Protein AF-0000000068208264 (afdb_homodimer)

Solvent-accessible surface area (backbone atoms only — not comparable to full-atom values): 10845 Å² total; per-residue (Å²): 130,77,39,52,49,77,42,57,51,83,42,92,73,53,79,59,93,46,42,39,76,22,42,56,45,96,88,63,48,60,26,26,31,21,31,32,75,54,93,89,30,49,32,27,16,36,24,28,68,92,73,56,36,26,32,29,50,52,94,69,24,37,43,82,33,76,63,36,26,35,34,23,42,50,78,72,77,65,69,70,61,61,59,78,73,73,68,58,70,95,56,85,60,90,120,132,74,41,52,49,77,40,58,52,84,42,92,74,52,76,59,92,46,43,39,77,22,43,58,45,96,88,64,48,61,24,27,31,22,32,31,76,55,94,90,33,50,33,27,16,35,25,29,68,94,73,54,35,26,31,29,49,52,93,70,24,39,44,83,33,77,62,37,27,36,34,24,42,50,77,69,78,64,70,69,62,63,61,77,74,76,67,62,73,90,62,86,53,92,120

pLDDT: mean 80.4, std 24.94, range [20.11, 98.62]

Nearest PDB structures (foldseek):
  5mh2-assembly2_D  TM=8.294E-01  e=1.293E-03  Magallana gigas
  8jea-assembly1_D  TM=8.384E-01  e=2.379E-03  Magallana gigas
  5idb-assembly1_A  TM=8.286E-01  e=2.251E-03  Magallana gigas
  5mh3-assembly1_B  TM=8.424E-01  e=3.139E-03  Magallana gigas
  3q9p-assembly1_A  TM=2.215E-01  e=5.154E-01  Homo sapiens

Sequence (190 aa):
MAAYYWVDSHSSYGVPSTALRGGHDIDGAEIFVGRAFHEGDWLPAKVIPDKRIAYVAYGGSEHMKHDYQFAAYLQTIWNAVLPDMFIGIGGLFDLMAAYYWVDSHSSYGVPSTALRGGHDIDGAEIFVGRAFHEGDWLPAKVIPDKRIAYVAYGGSEHMKHDYQFAAYLQTIWNAVLPDMFIGIGGLFDL

Structure (mmCIF, N/CA/C/O backbone):
data_AF-0000000068208264-model_v1
#
loop_
_entity.id
_entity.type
_entity.pdbx_description
1 polymer 'Uncharacterized protein'
#
loop_
_atom_site.group_PDB
_atom_site.id
_atom_site.type_symbol
_atom_site.label_atom_id
_atom_site.label_alt_id
_atom_site.label_comp_id
_atom_site.label_asym_id
_atom_site.label_entity_id
_atom_site.label_seq_id
_atom_site.pdbx_PDB_ins_code
_atom_site.Cartn_x
_atom_site.Cartn_y
_atom_site.Cartn_z
_atom_site.occupancy
_atom_site.B_iso_or_equiv
_atom_site.auth_seq_id
_atom_site.auth_comp_id
_atom_site.auth_asym_id
_atom_site.auth_atom_id
_atom_site.pdbx_PDB_model_num
ATOM 1 N N . MET A 1 1 ? -7.777 18.75 -1.098 1 46.12 1 MET A N 1
ATOM 2 C CA . MET A 1 1 ? -6.355 18.438 -1.135 1 46.12 1 MET A CA 1
ATOM 3 C C . MET A 1 1 ? -6.105 17 -0.672 1 46.12 1 MET A C 1
ATOM 5 O O . MET A 1 1 ? -6.852 16.484 0.156 1 46.12 1 MET A O 1
ATOM 9 N N . ALA A 1 2 ? -5.301 16.25 -1.416 1 58.78 2 ALA A N 1
ATOM 10 C CA . ALA A 1 2 ? -5.098 14.844 -1.074 1 58.78 2 ALA A CA 1
ATOM 11 C C . ALA A 1 2 ? -4.305 14.703 0.222 1 58.78 2 ALA A C 1
ATOM 13 O O . ALA A 1 2 ? -3.305 15.391 0.423 1 58.78 2 ALA A O 1
ATOM 14 N N . ALA A 1 3 ? -4.832 14.016 1.217 1 74.06 3 ALA A N 1
ATOM 15 C CA . ALA A 1 3 ? -4.277 13.867 2.561 1 74.06 3 ALA A CA 1
ATOM 16 C C . ALA A 1 3 ? -3.061 12.945 2.551 1 74.06 3 ALA A C 1
ATOM 18 O O . ALA A 1 3 ? -2.428 12.734 3.588 1 74.06 3 ALA A O 1
ATOM 19 N N . TYR A 1 4 ? -2.602 12.57 1.209 1 84.38 4 TYR A N 1
ATOM 20 C CA . TYR A 1 4 ? -1.396 11.75 1.123 1 84.38 4 TYR A CA 1
ATOM 21 C C . TYR A 1 4 ? -0.589 12.094 -0.123 1 84.38 4 TYR A C 1
ATOM 23 O O . TYR A 1 4 ? -1.104 12.734 -1.046 1 84.38 4 TYR A O 1
ATOM 31 N N . TYR A 1 5 ? 0.693 11.875 -0.112 1 89 5 TYR A N 1
ATOM 32 C CA . TYR A 1 5 ? 1.549 12.102 -1.271 1 89 5 TYR A CA 1
ATOM 33 C C . TYR A 1 5 ? 2.596 11 -1.399 1 89 5 TYR A C 1
ATOM 35 O O . TYR A 1 5 ? 2.74 10.164 -0.504 1 89 5 TYR A O 1
ATOM 43 N N . TRP A 1 6 ? 3.162 10.852 -2.609 1 93.81 6 TRP A N 1
ATOM 44 C CA . TRP A 1 6 ? 4.188 9.867 -2.924 1 93.81 6 TRP A CA 1
ATOM 45 C C . TRP A 1 6 ? 5.574 10.508 -2.941 1 93.81 6 TRP A C 1
ATOM 47 O O . TRP A 1 6 ? 5.773 11.555 -3.562 1 93.81 6 TRP A O 1
ATOM 57 N N . VAL A 1 7 ? 6.473 9.891 -2.207 1 94.62 7 VAL A N 1
ATOM 58 C CA . VAL A 1 7 ? 7.824 10.43 -2.113 1 94.62 7 VAL A CA 1
ATOM 59 C C . VAL A 1 7 ? 8.812 9.461 -2.764 1 94.62 7 VAL A C 1
ATOM 61 O O . VAL A 1 7 ? 8.867 8.281 -2.398 1 94.62 7 VAL A O 1
ATOM 64 N N . ASP A 1 8 ? 9.664 9.977 -3.645 1 95.25 8 ASP A N 1
ATOM 65 C CA . ASP A 1 8 ? 10.648 9.156 -4.344 1 95.25 8 ASP A CA 1
ATOM 66 C C . ASP A 1 8 ? 11.688 8.602 -3.377 1 95.25 8 ASP A C 1
ATOM 68 O O . ASP A 1 8 ? 12.148 9.312 -2.479 1 95.25 8 ASP A O 1
ATOM 72 N N . SER A 1 9 ? 11.992 7.297 -3.535 1 89.19 9 SER A N 1
ATOM 73 C CA . SER A 1 9 ? 12.93 6.609 -2.656 1 89.19 9 SER A CA 1
ATOM 74 C C . SER A 1 9 ? 14.336 7.203 -2.775 1 89.19 9 SER A C 1
ATOM 76 O O . SER A 1 9 ? 15.148 7.07 -1.859 1 89.19 9 SER A O 1
ATOM 78 N N . HIS A 1 10 ? 14.688 7.676 -3.865 1 84.44 10 HIS A N 1
ATOM 79 C CA . HIS A 1 10 ? 16.031 8.195 -4.07 1 84.44 10 HIS A CA 1
ATOM 80 C C . HIS A 1 10 ? 16.188 9.578 -3.455 1 84.44 10 HIS A C 1
ATOM 82 O O . HIS A 1 10 ? 17.234 10.219 -3.617 1 84.44 10 HIS A O 1
ATOM 88 N N . SER A 1 11 ? 15.172 9.891 -2.773 1 72.94 11 SER A N 1
ATOM 89 C CA . SER A 1 11 ? 15.312 11.18 -2.105 1 72.94 11 SER A CA 1
ATOM 90 C C . SER A 1 11 ? 16.422 11.148 -1.056 1 72.94 11 SER A C 1
ATOM 92 O O . SER A 1 11 ? 16.719 10.086 -0.503 1 72.94 11 SER A O 1
ATOM 94 N N . SER A 1 12 ? 17.234 12.031 -0.964 1 73.38 12 SER A N 1
ATOM 95 C CA . SER A 1 12 ? 18.391 12.148 -0.08 1 73.38 12 SER A CA 1
ATOM 96 C C . SER A 1 12 ? 17.984 11.953 1.38 1 73.38 12 SER A C 1
ATOM 98 O O . SER A 1 12 ? 18.844 11.75 2.242 1 73.38 12 SER A O 1
ATOM 100 N N . TYR A 1 13 ? 16.781 11.93 1.674 1 74.62 13 TYR A N 1
ATOM 101 C CA . TYR A 1 13 ? 16.344 11.984 3.066 1 74.62 13 TYR A CA 1
ATOM 102 C C . TYR A 1 13 ? 15.977 10.594 3.576 1 74.62 13 TYR A C 1
ATOM 104 O O . TYR A 1 13 ? 15.688 10.422 4.762 1 74.62 13 TYR A O 1
ATOM 112 N N . GLY A 1 14 ? 16.141 9.609 2.758 1 87.12 14 GLY A N 1
ATOM 113 C CA . GLY A 1 14 ? 15.773 8.297 3.254 1 87.12 14 GLY A CA 1
ATOM 114 C C . GLY A 1 14 ? 14.273 8.102 3.371 1 87.12 14 GLY A C 1
ATOM 115 O O . GLY A 1 14 ? 13.516 8.562 2.512 1 87.12 14 GLY A O 1
ATOM 116 N N . VAL A 1 15 ? 13.812 7.34 4.434 1 94.62 15 VAL A N 1
ATOM 117 C CA . VAL A 1 15 ? 12.391 7.09 4.652 1 94.62 15 VAL A CA 1
ATOM 118 C C . VAL A 1 15 ? 11.727 8.344 5.203 1 94.62 15 VAL A C 1
ATOM 120 O O . VAL A 1 15 ? 12.133 8.875 6.238 1 94.62 15 VAL A O 1
ATOM 123 N N . PRO A 1 16 ? 10.727 8.844 4.531 1 93.25 16 PRO A N 1
ATOM 124 C CA . PRO A 1 16 ? 10.008 9.992 5.09 1 93.25 16 PRO A CA 1
ATOM 125 C C . PRO A 1 16 ? 9.461 9.719 6.492 1 93.25 16 PRO A C 1
ATOM 127 O O . PRO A 1 16 ? 9.016 8.609 6.777 1 93.25 16 PRO A O 1
ATOM 130 N N . SER A 1 17 ? 9.422 10.758 7.344 1 90.38 17 SER A N 1
ATOM 131 C CA . SER A 1 17 ? 8.914 10.617 8.703 1 90.38 17 SER A CA 1
ATOM 132 C C . SER A 1 17 ? 7.426 10.297 8.711 1 90.38 17 SER A C 1
ATOM 134 O O . SER A 1 17 ? 6.914 9.711 9.672 1 90.38 17 SER A O 1
ATOM 136 N N . THR A 1 18 ? 6.703 10.602 7.555 1 90.62 18 THR A N 1
ATOM 137 C CA . THR A 1 18 ? 5.262 10.391 7.488 1 90.62 18 THR A CA 1
ATOM 138 C C . THR A 1 18 ? 4.93 9.18 6.621 1 90.62 18 THR A C 1
ATOM 140 O O . THR A 1 18 ? 3.781 8.992 6.219 1 90.62 18 THR A O 1
ATOM 143 N N . ALA A 1 19 ? 5.918 8.398 6.316 1 94.62 19 ALA A N 1
ATOM 144 C CA . ALA A 1 19 ? 5.68 7.215 5.496 1 94.62 19 ALA A CA 1
ATOM 145 C C . ALA A 1 19 ? 4.719 6.254 6.184 1 94.62 19 ALA A C 1
ATOM 147 O O . ALA A 1 19 ? 4.805 6.039 7.395 1 94.62 19 ALA A O 1
ATOM 148 N N . LEU A 1 20 ? 3.869 5.715 5.43 1 94.5 20 LEU A N 1
ATOM 149 C CA . LEU A 1 20 ? 2.932 4.734 5.969 1 94.5 20 LEU A CA 1
ATOM 150 C C . LEU A 1 20 ? 3.641 3.42 6.277 1 94.5 20 LEU A C 1
ATOM 152 O O . LEU A 1 20 ? 4.281 2.834 5.402 1 94.5 20 LEU A O 1
ATOM 156 N N . ARG A 1 21 ? 3.531 3.004 7.512 1 95.44 21 ARG A N 1
ATOM 157 C CA . ARG A 1 21 ? 4.094 1.723 7.926 1 95.44 21 ARG A CA 1
ATOM 158 C C . ARG A 1 21 ? 3.154 0.573 7.57 1 95.44 21 ARG A C 1
ATOM 160 O O . ARG A 1 21 ? 1.938 0.685 7.734 1 95.44 21 ARG A O 1
ATOM 167 N N . GLY A 1 22 ? 3.758 -0.558 7.012 1 96.44 22 GLY A N 1
ATOM 168 C CA . GLY A 1 22 ? 2.953 -1.658 6.504 1 96.44 22 GLY A CA 1
ATOM 169 C C . GLY A 1 22 ? 3.223 -2.973 7.211 1 96.44 22 GLY A C 1
ATOM 170 O O . GLY A 1 22 ? 2.826 -4.035 6.73 1 96.44 22 GLY A O 1
ATOM 171 N N . GLY A 1 23 ? 4.031 -3.031 8.18 1 96.31 23 GLY A N 1
ATOM 172 C CA . GLY A 1 23 ? 4.309 -4.266 8.891 1 96.31 23 GLY A CA 1
ATOM 173 C C . GLY A 1 23 ? 5.789 -4.559 9.031 1 96.31 23 GLY A C 1
ATOM 174 O O . GLY A 1 23 ? 6.609 -3.641 9.031 1 96.31 23 GLY A O 1
ATOM 175 N N . HIS A 1 24 ? 6.031 -5.898 9.258 1 96.44 24 HIS A N 1
ATOM 176 C CA . HIS A 1 24 ? 7.406 -6.363 9.414 1 96.44 24 HIS A CA 1
ATOM 177 C C . HIS A 1 24 ? 7.66 -7.617 8.586 1 96.44 24 HIS A C 1
ATOM 179 O O . HIS A 1 24 ? 6.785 -8.477 8.461 1 96.44 24 HIS A O 1
ATOM 185 N N . ASP A 1 25 ? 8.836 -7.66 8.062 1 94.06 25 ASP A N 1
ATOM 186 C CA . ASP A 1 25 ? 9.297 -8.859 7.363 1 94.06 25 ASP A CA 1
ATOM 187 C C . ASP A 1 25 ? 9.688 -9.953 8.352 1 94.06 25 ASP A C 1
ATOM 189 O O . ASP A 1 25 ? 9.781 -9.703 9.555 1 94.06 25 ASP A O 1
ATOM 193 N N . ILE A 1 26 ? 9.891 -11.125 7.762 1 90.19 26 ILE A N 1
ATOM 194 C CA . ILE A 1 26 ? 10.211 -12.289 8.578 1 90.19 26 ILE A CA 1
ATOM 195 C C . ILE A 1 26 ? 11.516 -12.047 9.336 1 90.19 26 ILE A C 1
ATOM 197 O O . ILE A 1 26 ? 11.695 -12.539 10.453 1 90.19 26 ILE A O 1
ATOM 201 N N . ASP A 1 27 ? 12.453 -11.281 8.773 1 92.56 27 ASP A N 1
ATOM 202 C CA . ASP A 1 27 ? 13.734 -11.016 9.422 1 92.56 27 ASP A CA 1
ATOM 203 C C . ASP A 1 27 ? 13.648 -9.805 10.352 1 92.56 27 ASP A C 1
ATOM 205 O O . ASP A 1 27 ? 14.656 -9.367 10.898 1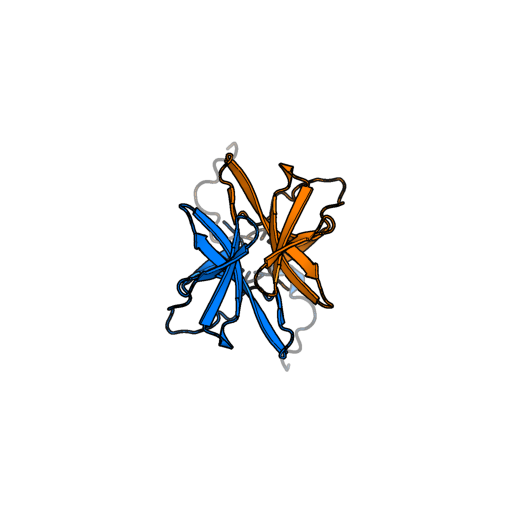 92.56 27 ASP A O 1
ATOM 209 N N . GLY A 1 28 ? 12.508 -9.172 10.469 1 94.44 28 GLY A N 1
ATOM 210 C CA . GLY A 1 28 ? 12.289 -8.078 11.398 1 94.44 28 GLY A CA 1
ATOM 211 C C . GLY A 1 28 ? 12.367 -6.715 10.742 1 94.44 28 GLY A C 1
ATOM 212 O O . GLY A 1 28 ? 12.07 -5.699 11.375 1 94.44 28 GLY A O 1
ATOM 213 N N . ALA A 1 29 ? 12.758 -6.68 9.508 1 96.06 29 ALA A N 1
ATOM 214 C CA . ALA A 1 29 ? 12.859 -5.402 8.812 1 96.06 29 ALA A CA 1
ATOM 215 C C . ALA A 1 29 ? 11.492 -4.727 8.703 1 96.06 29 ALA A C 1
ATOM 217 O O . ALA A 1 29 ? 10.477 -5.398 8.523 1 96.06 29 ALA A O 1
ATOM 218 N N . GLU A 1 30 ? 11.492 -3.4 8.852 1 97.19 30 GLU A N 1
ATOM 219 C CA . GLU A 1 30 ? 10.25 -2.648 8.688 1 97.19 30 GLU A CA 1
ATOM 220 C C . GLU A 1 30 ? 9.805 -2.635 7.23 1 97.19 30 GLU A C 1
ATOM 222 O O . GLU A 1 30 ? 10.625 -2.504 6.32 1 97.19 30 GLU A O 1
ATOM 227 N N . ILE A 1 31 ? 8.57 -2.785 7.105 1 98.12 31 ILE A N 1
ATOM 228 C CA . ILE A 1 31 ? 7.945 -2.709 5.789 1 98.12 31 ILE A CA 1
ATOM 229 C C . ILE A 1 31 ? 7.09 -1.447 5.695 1 98.12 31 ILE A C 1
ATOM 231 O O . ILE A 1 31 ? 6.398 -1.087 6.648 1 98.12 31 ILE A O 1
ATOM 235 N N . PHE A 1 32 ? 7.164 -0.776 4.602 1 98 32 PHE A N 1
ATOM 236 C CA . PHE A 1 32 ? 6.359 0.416 4.363 1 98 32 PHE A CA 1
ATOM 237 C C . PHE A 1 32 ? 5.461 0.231 3.146 1 98 32 PHE A C 1
ATOM 239 O O . PHE A 1 32 ? 5.703 -0.652 2.32 1 98 32 PHE A O 1
ATOM 246 N N . VAL A 1 33 ? 4.457 1.073 3.104 1 98.25 33 VAL A N 1
ATOM 247 C CA . VAL A 1 33 ? 3.57 1.133 1.945 1 98.25 33 VAL A CA 1
ATOM 248 C C . VAL A 1 33 ? 4.191 2.016 0.864 1 98.25 33 VAL A C 1
ATOM 250 O O . VAL A 1 33 ? 4.652 3.123 1.148 1 98.25 33 VAL A O 1
ATOM 253 N N . GLY A 1 34 ? 4.199 1.491 -0.349 1 98.31 34 GLY A N 1
ATOM 254 C CA . GLY A 1 34 ? 4.699 2.275 -1.467 1 98.31 34 GLY A CA 1
ATOM 255 C C . GLY A 1 34 ? 4.105 1.862 -2.799 1 98.31 34 GLY A C 1
ATOM 256 O O . GLY A 1 34 ? 3.07 1.191 -2.842 1 98.31 34 GLY A O 1
ATOM 257 N N . ARG A 1 35 ? 4.707 2.396 -3.805 1 98.5 35 ARG A N 1
ATOM 258 C CA . ARG A 1 35 ? 4.367 2.02 -5.172 1 98.5 35 ARG A CA 1
ATOM 259 C C . ARG A 1 35 ? 5.609 1.966 -6.055 1 98.5 35 ARG A C 1
ATOM 261 O O . ARG A 1 35 ? 6.648 2.537 -5.707 1 98.5 35 ARG A O 1
ATOM 268 N N . ALA A 1 36 ? 5.516 1.245 -7.078 1 98.44 36 ALA A N 1
ATOM 269 C CA . ALA A 1 36 ? 6.559 1.163 -8.094 1 98.44 36 ALA A CA 1
ATOM 270 C C . ALA A 1 36 ? 5.961 0.94 -9.477 1 98.44 36 ALA A C 1
ATOM 272 O O . ALA A 1 36 ? 4.848 0.422 -9.609 1 98.44 36 ALA A O 1
ATOM 273 N N . PHE A 1 37 ? 6.746 1.379 -10.445 1 98 37 PHE A N 1
ATOM 274 C CA . PHE A 1 37 ? 6.293 1.259 -11.828 1 98 37 PHE A CA 1
ATOM 275 C C . PHE A 1 37 ? 6.504 -0.159 -12.344 1 98 37 PHE A C 1
ATOM 277 O O . PHE A 1 37 ? 7.578 -0.737 -12.164 1 98 37 PHE A O 1
ATOM 284 N N . HIS A 1 38 ? 5.465 -0.669 -12.93 1 97.62 38 HIS A N 1
ATOM 285 C CA . HIS A 1 38 ? 5.527 -2.008 -13.5 1 97.62 38 HIS A CA 1
ATOM 286 C C . HIS A 1 38 ? 4.504 -2.176 -14.617 1 97.62 38 HIS A C 1
ATOM 288 O O . HIS A 1 38 ? 3.312 -1.929 -14.422 1 97.62 38 HIS A O 1
ATOM 294 N N . GLU A 1 39 ? 4.988 -2.529 -15.719 1 95.75 39 GLU A N 1
ATOM 295 C CA . GLU A 1 39 ? 4.168 -2.848 -16.875 1 95.75 39 GLU A CA 1
ATOM 296 C C . GLU A 1 39 ? 3.197 -1.712 -17.203 1 95.75 39 GLU A C 1
ATOM 298 O O . GLU A 1 39 ? 1.999 -1.94 -17.359 1 95.75 39 GLU A O 1
ATOM 303 N N . GLY A 1 40 ? 3.662 -0.539 -17.141 1 95.44 40 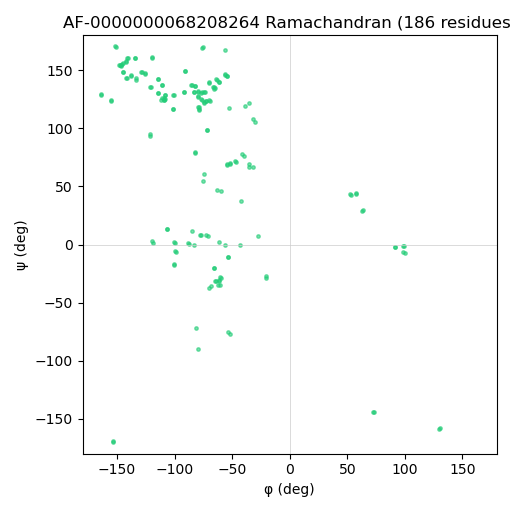GLY A N 1
ATOM 304 C CA . GLY A 1 40 ? 2.949 0.591 -17.719 1 95.44 40 GLY A CA 1
ATOM 305 C C . GLY A 1 40 ? 2.158 1.381 -16.688 1 95.44 40 GLY A C 1
ATOM 306 O O . GLY A 1 40 ? 1.457 2.334 -17.047 1 95.44 40 GLY A O 1
ATOM 307 N N . ASP A 1 41 ? 2.168 0.984 -15.453 1 97.06 41 ASP A N 1
ATOM 308 C CA . ASP A 1 41 ? 1.438 1.732 -14.438 1 97.06 41 ASP A CA 1
ATOM 309 C C . ASP A 1 41 ? 2.17 1.695 -13.102 1 97.06 41 ASP A C 1
ATOM 311 O O . ASP A 1 41 ? 3.008 0.821 -12.867 1 97.06 41 ASP A O 1
ATOM 315 N N . TRP A 1 42 ? 1.876 2.719 -12.312 1 97.38 42 TRP A N 1
ATOM 316 C CA . TRP A 1 42 ? 2.262 2.645 -10.906 1 97.38 42 TRP A CA 1
ATOM 317 C C . TRP A 1 42 ? 1.328 1.718 -10.133 1 97.38 42 TRP A C 1
ATOM 319 O O . TRP A 1 42 ? 0.105 1.811 -10.266 1 97.38 42 TRP A O 1
ATOM 329 N N . LEU A 1 43 ? 1.888 0.803 -9.359 1 98.12 43 LEU A N 1
ATOM 330 C CA . LEU A 1 43 ? 1.108 -0.161 -8.586 1 98.12 43 LEU A CA 1
ATOM 331 C C . LEU A 1 43 ? 1.55 -0.174 -7.129 1 98.12 43 LEU A C 1
ATOM 333 O O . LEU A 1 43 ? 2.725 0.053 -6.828 1 98.12 43 LEU A O 1
ATOM 337 N N . PRO A 1 44 ? 0.637 -0.45 -6.234 1 98.56 44 PRO A N 1
ATOM 338 C CA . PRO A 1 44 ? 1.035 -0.619 -4.836 1 98.56 44 PRO A CA 1
ATOM 339 C C . PRO A 1 44 ? 2.139 -1.658 -4.656 1 98.56 44 PRO A C 1
ATOM 341 O O . PRO A 1 44 ? 2.172 -2.66 -5.375 1 98.56 44 PRO A O 1
ATOM 344 N N . ALA A 1 45 ? 3.004 -1.383 -3.693 1 98.62 45 ALA A N 1
ATOM 345 C CA . ALA A 1 45 ? 4.156 -2.252 -3.461 1 98.62 45 ALA A CA 1
ATOM 346 C C . ALA A 1 45 ? 4.484 -2.344 -1.975 1 98.62 45 ALA A C 1
ATOM 348 O O . ALA A 1 45 ? 4.195 -1.418 -1.211 1 98.62 45 ALA A O 1
ATOM 349 N N . LYS A 1 46 ? 4.957 -3.404 -1.612 1 98.19 46 LYS A N 1
ATOM 350 C CA . LYS A 1 46 ? 5.637 -3.631 -0.34 1 98.19 46 LYS A CA 1
ATOM 351 C C . LYS A 1 46 ? 7.07 -3.109 -0.381 1 98.19 46 LYS A C 1
ATOM 353 O O . LYS A 1 46 ? 7.891 -3.596 -1.162 1 98.19 46 LYS A O 1
ATOM 358 N N . VAL A 1 47 ? 7.379 -2.107 0.447 1 98.06 47 VAL A N 1
ATOM 359 C CA . VAL A 1 47 ? 8.688 -1.459 0.398 1 98.06 47 VAL A CA 1
ATOM 360 C C . VAL A 1 47 ? 9.5 -1.846 1.63 1 98.06 47 VAL A C 1
ATOM 362 O O . VAL A 1 47 ? 9.016 -1.741 2.76 1 98.06 47 VAL A O 1
ATOM 365 N N . ILE A 1 48 ? 10.703 -2.299 1.385 1 97.31 48 ILE A N 1
ATOM 366 C CA . ILE A 1 48 ? 11.641 -2.613 2.457 1 97.31 48 ILE A CA 1
ATOM 367 C C . ILE A 1 48 ? 12.906 -1.776 2.301 1 97.31 48 ILE A C 1
ATOM 369 O O . ILE A 1 48 ? 13.852 -2.189 1.623 1 97.31 48 ILE A O 1
ATOM 373 N N . PRO A 1 49 ? 12.914 -0.672 2.967 1 96.5 49 PRO A N 1
ATOM 374 C CA . PRO A 1 49 ? 14.008 0.274 2.748 1 96.5 49 PRO A CA 1
ATOM 375 C C . PRO A 1 49 ? 15.375 -0.315 3.092 1 96.5 49 PRO A C 1
ATOM 377 O O . PRO A 1 49 ? 16.375 -0.019 2.42 1 96.5 49 PRO A O 1
ATOM 380 N N . ASP A 1 50 ? 15.438 -1.139 4.082 1 94.62 50 ASP A N 1
ATOM 381 C CA . ASP A 1 50 ? 16.719 -1.735 4.473 1 94.62 50 ASP A CA 1
ATOM 382 C C . ASP A 1 50 ? 17.312 -2.547 3.33 1 94.62 50 ASP A C 1
ATOM 384 O O . ASP A 1 50 ? 18.531 -2.73 3.264 1 94.62 50 ASP A O 1
ATOM 388 N N . LYS A 1 51 ? 16.484 -3.037 2.521 1 94.25 51 LYS A N 1
ATOM 389 C CA . LYS A 1 51 ? 16.922 -3.828 1.376 1 94.25 51 LYS A CA 1
ATOM 390 C C . LYS A 1 51 ? 16.938 -2.988 0.103 1 94.25 51 LYS A C 1
ATOM 392 O O . LYS A 1 51 ? 17.344 -3.471 -0.959 1 94.25 51 LYS A O 1
ATOM 397 N N . ARG A 1 52 ? 16.484 -1.823 0.194 1 95.19 52 ARG A N 1
ATOM 398 C CA . ARG A 1 52 ? 16.406 -0.911 -0.941 1 95.19 52 ARG A CA 1
ATOM 399 C C . ARG A 1 52 ? 15.586 -1.521 -2.074 1 95.19 52 ARG A C 1
ATOM 401 O O . ARG A 1 52 ? 16 -1.48 -3.236 1 95.19 52 ARG A O 1
ATOM 408 N N . ILE A 1 53 ? 14.453 -2.117 -1.673 1 96.56 53 ILE A N 1
ATOM 409 C CA . ILE A 1 53 ? 13.656 -2.832 -2.66 1 96.56 53 ILE A CA 1
ATOM 410 C C . ILE A 1 53 ? 12.172 -2.627 -2.369 1 96.56 53 ILE A C 1
ATOM 412 O O . ILE A 1 53 ? 11.773 -2.504 -1.21 1 96.56 53 ILE A O 1
ATOM 416 N N . ALA A 1 54 ? 11.445 -2.533 -3.461 1 98.06 54 ALA A N 1
ATOM 417 C CA . ALA A 1 54 ? 9.992 -2.674 -3.42 1 98.06 54 ALA A CA 1
ATOM 418 C C . ALA A 1 54 ? 9.539 -3.918 -4.18 1 98.06 54 ALA A C 1
ATOM 420 O O . ALA A 1 54 ? 10.086 -4.242 -5.234 1 98.06 54 ALA A O 1
ATOM 421 N N . TYR A 1 55 ? 8.562 -4.551 -3.65 1 98.44 55 TYR A N 1
ATOM 422 C CA . TYR A 1 55 ? 7.992 -5.734 -4.289 1 98.44 55 TYR A CA 1
ATOM 423 C C . TYR A 1 55 ? 6.586 -5.453 -4.797 1 98.44 55 TYR A C 1
ATOM 425 O O . TYR A 1 55 ? 5.699 -5.086 -4.023 1 98.44 55 TYR A O 1
ATOM 433 N N . VAL A 1 56 ? 6.371 -5.703 -6.031 1 98.25 56 VAL A N 1
ATOM 434 C CA . VAL A 1 56 ? 5.066 -5.547 -6.668 1 98.25 56 VAL A CA 1
ATOM 435 C C . VAL A 1 56 ? 4.48 -6.918 -6.992 1 98.25 56 VAL A C 1
ATOM 437 O O . VAL A 1 56 ? 5.137 -7.742 -7.637 1 98.25 56 VAL A O 1
ATOM 440 N N . ALA A 1 57 ? 3.279 -7.125 -6.512 1 97.25 57 ALA A N 1
ATOM 441 C CA . ALA A 1 57 ? 2.555 -8.328 -6.93 1 97.25 57 ALA A CA 1
ATOM 442 C C . ALA A 1 57 ? 1.989 -8.164 -8.336 1 97.25 57 ALA A C 1
ATOM 444 O O . ALA A 1 57 ? 1.226 -7.23 -8.602 1 97.25 57 ALA A O 1
ATOM 445 N N . TYR A 1 58 ? 2.33 -9.086 -9.211 1 95.56 58 TYR A N 1
ATOM 446 C CA . TYR A 1 58 ? 1.895 -8.984 -10.602 1 95.56 58 TYR A CA 1
ATOM 447 C C . TYR A 1 58 ? 2.049 -10.312 -11.328 1 95.56 58 TYR A C 1
ATOM 449 O O . TYR A 1 58 ? 3.109 -10.938 -11.266 1 95.56 58 TYR A O 1
ATOM 457 N N . GLY A 1 59 ? 0.976 -10.719 -11.984 1 93.88 59 GLY A N 1
ATOM 458 C CA . GLY A 1 59 ? 1.044 -11.891 -12.844 1 93.88 59 GLY A CA 1
ATOM 459 C C . GLY A 1 59 ? 1.371 -13.164 -12.086 1 93.88 59 GLY A C 1
ATOM 460 O O . GLY A 1 59 ? 2.098 -14.023 -12.594 1 93.88 59 GLY A O 1
ATOM 461 N N . GLY A 1 60 ? 1.028 -13.227 -10.969 1 94.25 60 GLY A N 1
ATOM 462 C CA . GLY A 1 60 ? 1.247 -14.445 -10.211 1 94.25 60 GLY A CA 1
ATOM 463 C C . GLY A 1 60 ? 2.562 -14.453 -9.453 1 94.25 60 GLY A C 1
ATOM 464 O O . GLY A 1 60 ? 2.838 -15.383 -8.688 1 94.25 60 GLY A O 1
ATOM 465 N N . SER A 1 61 ? 3.363 -13.32 -9.641 1 95.5 61 SER A N 1
ATOM 466 C CA . SER A 1 61 ? 4.684 -13.25 -9.023 1 95.5 61 SER A CA 1
ATOM 467 C C . SER A 1 61 ? 4.914 -11.898 -8.359 1 95.5 61 SER A C 1
ATOM 469 O O . SER A 1 61 ? 4.172 -10.945 -8.609 1 95.5 61 SER A O 1
ATOM 471 N N . GLU A 1 62 ? 5.883 -11.898 -7.465 1 95.94 62 GLU A N 1
ATOM 472 C CA . GLU A 1 62 ? 6.371 -10.625 -6.949 1 95.94 62 GLU A CA 1
ATOM 473 C C . GLU A 1 62 ? 7.555 -10.117 -7.77 1 95.94 62 GLU A C 1
ATOM 475 O O . GLU A 1 62 ? 8.445 -10.883 -8.125 1 95.94 62 GLU A O 1
ATOM 480 N N . HIS A 1 63 ? 7.562 -8.898 -8.18 1 97.69 63 HIS A N 1
ATOM 481 C CA . HIS A 1 63 ? 8.602 -8.25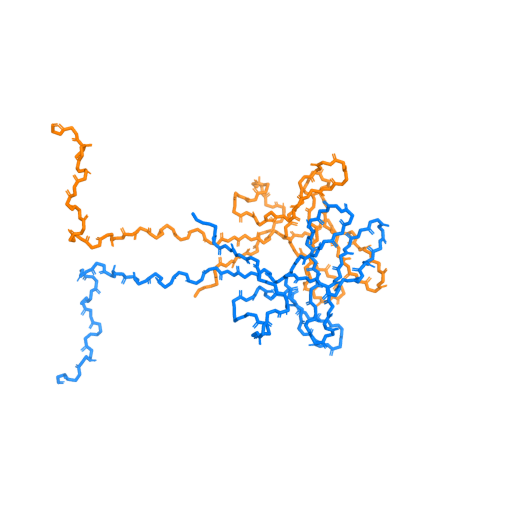 -8.961 1 97.69 63 HIS A CA 1
ATOM 482 C C . HIS A 1 63 ? 9.367 -7.223 -8.125 1 97.69 63 HIS A C 1
ATOM 484 O O . HIS A 1 63 ? 8.758 -6.324 -7.543 1 97.69 63 HIS A O 1
ATOM 490 N N . MET A 1 64 ? 10.656 -7.406 -8.078 1 97.81 64 MET A N 1
ATOM 491 C CA . MET A 1 64 ? 11.516 -6.488 -7.332 1 97.81 64 MET A CA 1
ATOM 492 C C . MET A 1 64 ? 11.781 -5.215 -8.133 1 97.81 64 MET A C 1
ATOM 494 O O . MET A 1 64 ? 12.102 -5.281 -9.32 1 97.81 64 MET A O 1
ATOM 498 N N . LYS A 1 65 ? 11.539 -4.098 -7.527 1 98.12 65 LYS A N 1
ATOM 499 C CA . LYS A 1 65 ? 11.797 -2.785 -8.102 1 98.12 65 LYS A CA 1
ATOM 500 C C . LYS A 1 65 ? 12.758 -1.981 -7.234 1 98.12 65 LYS A C 1
ATOM 502 O O . LYS A 1 65 ? 12.602 -1.929 -6.012 1 98.12 65 LYS A O 1
ATOM 507 N N . HIS A 1 66 ? 13.742 -1.322 -7.875 1 97.06 66 HIS A N 1
ATOM 508 C CA . HIS A 1 66 ? 14.727 -0.557 -7.109 1 97.06 66 HIS A CA 1
ATOM 509 C C . HIS A 1 66 ? 14.406 0.934 -7.137 1 97.06 66 HIS A C 1
ATOM 511 O O . HIS A 1 66 ? 14.961 1.709 -6.363 1 97.06 66 HIS A O 1
ATOM 517 N N . ASP A 1 67 ? 13.57 1.272 -8.094 1 96.81 67 ASP A N 1
ATOM 518 C CA . ASP A 1 67 ? 12.961 2.602 -8.109 1 96.81 67 ASP A CA 1
ATOM 519 C C . ASP A 1 67 ? 11.531 2.559 -7.59 1 96.81 67 ASP A C 1
ATOM 521 O O . ASP A 1 67 ? 10.688 1.85 -8.141 1 96.81 67 ASP A O 1
ATOM 525 N N . TYR A 1 68 ? 11.297 3.211 -6.516 1 97.75 68 TYR A N 1
ATOM 526 C CA . TYR A 1 68 ? 9.977 3.164 -5.898 1 97.75 68 TYR A CA 1
ATOM 527 C C . TYR A 1 68 ? 9.68 4.457 -5.145 1 97.75 68 TYR A C 1
ATOM 529 O O . TYR A 1 68 ? 10.523 5.348 -5.074 1 97.75 68 TYR A O 1
ATOM 537 N N . GLN A 1 69 ? 8.461 4.574 -4.738 1 97.31 69 GLN A N 1
ATOM 538 C CA . GLN A 1 69 ? 8.023 5.703 -3.92 1 97.31 69 GLN A CA 1
ATOM 539 C C . GLN A 1 69 ? 7.359 5.223 -2.633 1 97.31 69 GLN A C 1
ATOM 541 O O . GLN A 1 69 ? 6.684 4.191 -2.625 1 97.31 69 GLN A O 1
ATOM 546 N N . PHE A 1 70 ? 7.531 6.012 -1.552 1 97.19 70 PHE A N 1
ATOM 547 C CA . PHE A 1 70 ? 6.812 5.801 -0.3 1 97.19 70 PHE A CA 1
ATOM 548 C C . PHE A 1 70 ? 5.449 6.48 -0.338 1 97.19 70 PHE A C 1
ATOM 550 O O . PHE A 1 70 ? 5.324 7.602 -0.832 1 97.19 70 PHE A O 1
ATOM 557 N N . ALA A 1 71 ? 4.41 5.816 0.147 1 95.56 71 ALA A N 1
ATOM 558 C CA . ALA A 1 71 ? 3.203 6.547 0.516 1 95.56 71 ALA A CA 1
ATOM 559 C C . ALA A 1 71 ? 3.406 7.324 1.813 1 95.56 71 ALA A C 1
ATOM 561 O O . ALA A 1 71 ? 3.881 6.77 2.809 1 95.56 71 ALA A O 1
ATOM 562 N N . ALA A 1 72 ? 3.043 8.594 1.812 1 92.19 72 ALA A N 1
ATOM 563 C CA . ALA A 1 72 ? 3.191 9.422 3.01 1 92.19 72 ALA A CA 1
ATOM 564 C C . ALA A 1 72 ? 1.971 10.312 3.219 1 92.19 72 ALA A C 1
ATOM 566 O O . ALA A 1 72 ? 1.321 10.719 2.254 1 92.19 72 ALA A O 1
ATOM 567 N N . TYR A 1 73 ? 1.646 10.516 4.461 1 85.06 73 TYR A N 1
ATOM 568 C CA . TYR A 1 73 ? 0.516 11.398 4.746 1 85.06 73 TYR A CA 1
ATOM 569 C C . TYR A 1 73 ? 0.978 12.836 4.922 1 85.06 73 TYR A C 1
ATOM 571 O O . TYR A 1 73 ? 2.135 13.094 5.262 1 85.06 73 TYR A O 1
ATOM 579 N N . LEU A 1 74 ? 0.035 13.719 4.539 1 76.19 74 LEU A N 1
ATOM 580 C CA . LEU A 1 74 ? 0.31 15.141 4.738 1 76.19 74 LEU A CA 1
ATOM 581 C C . LEU A 1 74 ? 0.068 15.539 6.191 1 76.19 74 LEU A C 1
ATOM 583 O O . LEU A 1 74 ? -0.908 15.102 6.805 1 76.19 74 LEU A O 1
ATOM 587 N N . GLN A 1 75 ? 1.056 15.977 6.828 1 66.94 75 GLN A N 1
ATOM 588 C CA . GLN A 1 75 ? 0.91 16.5 8.18 1 66.94 75 GLN A CA 1
ATOM 589 C C . GLN A 1 75 ? 0.432 17.953 8.156 1 66.94 75 GLN A C 1
ATOM 591 O O . GLN A 1 75 ? 1.06 18.812 7.531 1 66.94 75 GLN A O 1
ATOM 596 N N . THR A 1 76 ? -0.877 18.109 7.93 1 56.75 76 THR A N 1
ATOM 597 C CA . THR A 1 76 ? -1.298 19.516 7.988 1 56.75 76 THR A CA 1
ATOM 598 C C . THR A 1 76 ? -1.284 20.016 9.422 1 56.75 76 THR A C 1
ATOM 600 O O . THR A 1 76 ? -1.697 19.312 10.344 1 56.75 76 THR A O 1
ATOM 603 N N . ILE A 1 77 ? -0.148 20.719 9.75 1 47.22 77 ILE A N 1
ATOM 604 C CA . ILE A 1 77 ? -0.158 21.406 11.031 1 47.22 77 ILE A CA 1
ATOM 605 C C . ILE A 1 77 ? -1.405 22.281 11.141 1 47.22 77 ILE A C 1
ATOM 607 O O . ILE A 1 77 ? -1.649 23.125 10.281 1 47.22 77 ILE A O 1
ATOM 611 N N . TRP A 1 78 ? -2.418 21.438 11.25 1 45.38 78 TRP A N 1
ATOM 612 C CA . TRP A 1 78 ? -3.607 22.25 11.477 1 45.38 78 TRP A CA 1
ATOM 613 C C . TRP A 1 78 ? -3.418 23.172 12.68 1 45.38 78 TRP A C 1
ATOM 615 O O . TRP A 1 78 ? -3.119 22.703 13.781 1 45.38 78 TRP A O 1
ATOM 625 N N . ASN A 1 79 ? -2.59 24.078 12.453 1 45.69 79 ASN A N 1
ATOM 626 C CA . ASN A 1 79 ? -2.672 25.094 13.508 1 45.69 79 ASN A CA 1
ATOM 627 C C . ASN A 1 79 ? -4.117 25.359 13.914 1 45.69 79 ASN A C 1
ATOM 629 O O . ASN A 1 79 ? -4.957 25.672 13.07 1 45.69 79 ASN A O 1
ATOM 633 N N . ALA A 1 80 ? -4.594 24.297 14.727 1 43.62 80 ALA A N 1
ATOM 634 C CA . ALA A 1 80 ? -5.863 24.594 15.383 1 43.62 80 ALA A CA 1
ATOM 635 C C . ALA A 1 80 ? -5.941 26.078 15.789 1 43.62 80 ALA A C 1
ATOM 637 O O . ALA A 1 80 ? -5.148 26.531 16.609 1 43.62 80 ALA A O 1
ATOM 638 N N . VAL A 1 81 ? -5.98 26.953 14.906 1 40.84 81 VAL A N 1
ATOM 639 C CA . VAL A 1 81 ? -6.441 28.203 15.508 1 40.84 81 VAL A CA 1
ATOM 640 C C . VAL A 1 81 ? -7.672 27.938 16.375 1 40.84 81 VAL A C 1
ATOM 642 O O . VAL A 1 81 ? -8.719 27.547 15.859 1 40.84 81 VAL A O 1
ATOM 645 N N . LEU A 1 82 ? -7.438 27.25 17.562 1 37.69 82 LEU A N 1
ATOM 646 C CA . LEU A 1 82 ? -8.484 27.219 18.578 1 37.69 82 LEU A CA 1
ATOM 647 C C . LEU A 1 82 ? -9.336 28.484 18.516 1 37.69 82 LEU A C 1
ATOM 649 O O . LEU A 1 82 ? -8.812 29.578 18.312 1 37.69 82 LEU A O 1
ATOM 653 N N . PRO A 1 83 ? -10.438 28.453 18.062 1 38.62 83 PRO A N 1
ATOM 654 C CA . PRO A 1 83 ? -11.172 29.672 18.406 1 38.62 83 PRO A CA 1
ATOM 655 C C . PRO A 1 83 ? -10.82 30.188 19.797 1 38.62 83 PRO A C 1
ATOM 657 O O . PRO A 1 83 ? -10.367 29.438 20.656 1 38.62 83 PRO A O 1
ATOM 660 N N . ASP A 1 84 ? -10.328 31.391 20.031 1 34.97 84 ASP A N 1
ATOM 661 C CA . ASP A 1 84 ? -10.203 32.094 21.312 1 34.97 84 ASP A CA 1
ATOM 662 C C . ASP A 1 84 ? -11.164 31.5 22.344 1 34.97 84 ASP A C 1
ATOM 664 O O . ASP A 1 84 ? -10.984 31.703 23.547 1 34.97 84 ASP A O 1
ATOM 668 N N . MET A 1 85 ? -12.234 30.984 21.891 1 34.31 85 MET A N 1
ATOM 669 C CA . MET A 1 85 ? -13.008 30.688 23.094 1 34.31 85 MET A CA 1
ATOM 670 C C . MET A 1 85 ? -12.359 29.562 23.891 1 34.31 85 MET A C 1
ATOM 672 O O . MET A 1 85 ? -12.57 29.453 25.109 1 34.31 85 MET A O 1
ATOM 676 N N . PHE A 1 86 ? -11.758 28.562 23.188 1 33.56 86 PHE A N 1
ATOM 677 C CA . PHE A 1 86 ? -11.492 27.438 24.094 1 33.56 86 PHE A CA 1
ATOM 678 C C . PHE A 1 86 ? -10.188 27.672 24.859 1 33.56 86 PHE A C 1
ATOM 680 O O . PHE A 1 86 ? -9.648 26.734 25.453 1 33.56 86 PHE A O 1
ATOM 687 N N . ILE A 1 87 ? -9.422 28.812 24.656 1 32.84 87 ILE A N 1
ATOM 688 C CA . ILE A 1 87 ? -8.258 28.938 25.531 1 32.84 87 ILE A CA 1
ATOM 689 C C . ILE A 1 87 ? -8.703 28.875 26.984 1 32.84 87 ILE A C 1
ATOM 691 O O . ILE A 1 87 ? -8.727 29.906 27.688 1 32.84 87 ILE A O 1
ATOM 695 N N . GLY A 1 88 ? -9.867 28.75 27.375 1 29.55 88 GLY A N 1
ATOM 696 C CA . GLY A 1 88 ? -9.898 29.078 28.781 1 29.55 88 GLY A CA 1
ATOM 697 C C . GLY A 1 88 ? -8.867 28.328 29.594 1 29.55 88 GLY A C 1
ATOM 698 O O . GLY A 1 88 ? -8.156 28.922 30.422 1 29.55 88 GLY A O 1
ATOM 699 N N . ILE A 1 89 ? -8.922 27.078 29.984 1 27.48 89 ILE A N 1
ATOM 700 C CA . ILE A 1 89 ? -8.461 26.719 31.312 1 27.48 89 ILE A CA 1
ATOM 701 C C . ILE A 1 89 ? -6.941 26.578 31.312 1 27.48 89 ILE A C 1
ATOM 703 O O . ILE A 1 89 ? -6.258 27.094 32.188 1 27.48 89 ILE A O 1
ATOM 707 N N . GLY A 1 90 ? -6.195 25.578 30.75 1 29.86 90 GLY A N 1
ATOM 708 C CA . GLY A 1 90 ? -4.918 25.406 31.422 1 29.86 90 GLY A CA 1
ATOM 709 C C . GLY A 1 90 ? -3.91 26.484 31.094 1 29.86 90 GLY A C 1
ATOM 710 O O . GLY A 1 90 ? -3.424 26.547 29.953 1 29.86 90 GLY A O 1
ATOM 711 N N . GLY A 1 91 ? -4.113 27.766 31.234 1 29.83 91 GLY A N 1
ATOM 712 C CA . GLY A 1 91 ? -3.332 28.922 31.672 1 29.83 91 GLY A CA 1
ATOM 713 C C . GLY A 1 91 ? -2.244 28.547 32.656 1 29.83 91 GLY A C 1
ATOM 714 O O . GLY A 1 91 ? -1.68 29.438 33.312 1 29.83 91 GLY A O 1
ATOM 715 N N . LEU A 1 92 ? -1.688 27.406 33.188 1 27.77 92 LEU A N 1
ATOM 716 C CA . LEU A 1 92 ? -0.529 27.656 34.031 1 27.77 92 LEU A CA 1
ATOM 717 C C . LEU A 1 92 ? 0.61 28.281 33.25 1 27.77 92 LEU A C 1
ATOM 719 O O . LEU A 1 92 ? 1.24 27.609 32.438 1 27.77 92 LEU A O 1
ATOM 723 N N . PHE A 1 93 ? 0.359 29.297 32.438 1 25.62 93 PHE A N 1
ATOM 724 C CA . PHE A 1 93 ? 1.46 30.25 32.5 1 25.62 93 PHE A CA 1
ATOM 725 C C . PHE A 1 93 ? 1.745 30.656 33.938 1 25.62 93 PHE A C 1
ATOM 727 O O . PHE A 1 93 ? 0.849 30.641 34.781 1 25.62 93 PHE A O 1
ATOM 734 N N . ASP A 1 94 ? 2.947 30.422 34.656 1 26.94 94 ASP A N 1
ATOM 735 C CA . ASP A 1 94 ? 3.496 30.953 35.875 1 26.94 94 ASP A CA 1
ATOM 736 C C . ASP A 1 94 ? 3.068 32.406 36.094 1 26.94 94 ASP A C 1
ATOM 738 O O . ASP A 1 94 ? 3.291 33.25 35.219 1 26.94 94 ASP A O 1
ATOM 742 N N . LEU A 1 95 ? 1.876 32.656 36.312 1 20.11 95 LEU A N 1
ATOM 743 C CA . LEU A 1 95 ? 1.689 33.688 37.344 1 20.11 95 LEU A CA 1
ATOM 744 C C . LEU A 1 95 ? 2.033 33.125 38.719 1 20.11 95 LEU A C 1
ATOM 746 O O . LEU A 1 95 ? 1.82 31.922 39 1 20.11 95 LEU A O 1
ATOM 750 N N . MET B 1 1 ? -2.141 12.492 15.773 1 45.88 1 MET B N 1
ATOM 751 C CA . MET B 1 1 ? -3.164 11.625 15.195 1 45.88 1 MET B CA 1
ATOM 752 C C . MET B 1 1 ? -2.754 11.156 13.805 1 45.88 1 MET B C 1
ATOM 754 O O . MET B 1 1 ? -2.066 11.875 13.078 1 45.88 1 MET B O 1
ATOM 758 N N . ALA B 1 2 ? -2.854 9.875 13.469 1 59.5 2 ALA B N 1
ATOM 759 C CA . ALA B 1 2 ? -2.383 9.352 12.188 1 59.5 2 ALA B CA 1
ATOM 760 C C . ALA B 1 2 ? -3.262 9.844 11.039 1 59.5 2 ALA B C 1
ATOM 762 O O . ALA B 1 2 ? -4.492 9.82 11.141 1 59.5 2 ALA B O 1
ATOM 763 N N . ALA B 1 3 ? -2.689 10.469 10.062 1 74.69 3 ALA B N 1
ATOM 764 C CA . ALA B 1 3 ? -3.375 11.094 8.938 1 74.69 3 ALA B CA 1
ATOM 765 C C . ALA B 1 3 ? -3.955 10.039 7.996 1 74.69 3 ALA B C 1
ATOM 767 O O . ALA B 1 3 ? -4.633 10.375 7.02 1 74.69 3 ALA B O 1
ATOM 768 N N . TYR B 1 4 ? -3.854 8.656 8.477 1 84.5 4 TYR B N 1
ATOM 769 C CA . TYR B 1 4 ? -4.453 7.602 7.664 1 84.5 4 TYR B CA 1
ATOM 770 C C . TYR B 1 4 ? -5.008 6.488 8.547 1 84.5 4 TYR B C 1
ATOM 772 O O . TYR B 1 4 ? -4.66 6.387 9.727 1 84.5 4 TYR B O 1
ATOM 780 N N . TYR B 1 5 ? -5.973 5.758 8.086 1 88.94 5 TYR B N 1
ATOM 781 C CA . TYR B 1 5 ? -6.535 4.621 8.805 1 88.94 5 TYR B CA 1
ATOM 782 C C . TYR B 1 5 ? -6.855 3.475 7.855 1 88.94 5 TYR B C 1
ATOM 784 O O . TYR B 1 5 ? -6.793 3.637 6.633 1 88.94 5 TYR B O 1
ATOM 792 N N . TRP B 1 6 ? -6.98 2.26 8.398 1 93.75 6 TRP B N 1
ATOM 793 C CA . TRP B 1 6 ? -7.293 1.044 7.656 1 93.75 6 TRP B CA 1
ATOM 794 C C . TRP B 1 6 ? -8.766 0.676 7.812 1 93.75 6 TRP B C 1
ATOM 796 O O . TRP B 1 6 ? -9.297 0.656 8.93 1 93.75 6 TRP B O 1
ATOM 806 N N . VAL B 1 7 ? -9.391 0.455 6.695 1 94.62 7 VAL B N 1
ATOM 807 C CA . VAL B 1 7 ? -10.812 0.132 6.711 1 94.62 7 VAL B CA 1
ATOM 808 C C . VAL B 1 7 ? -11.023 -1.294 6.203 1 94.62 7 VAL B C 1
ATOM 810 O O . VAL B 1 7 ? -10.586 -1.641 5.105 1 94.62 7 VAL B O 1
ATOM 813 N N . ASP B 1 8 ? -11.781 -2.076 6.949 1 95.12 8 ASP B N 1
ATOM 814 C CA . ASP B 1 8 ? -12.055 -3.463 6.582 1 95.12 8 ASP B CA 1
ATOM 815 C C . ASP B 1 8 ? -12.883 -3.545 5.305 1 95.12 8 ASP B C 1
ATOM 817 O O . ASP B 1 8 ? -13.828 -2.77 5.121 1 95.12 8 ASP B O 1
ATOM 821 N N . SER B 1 9 ? -12.477 -4.461 4.406 1 89.25 9 SER B N 1
ATOM 822 C CA . SER B 1 9 ? -13.133 -4.621 3.113 1 89.25 9 SER B CA 1
ATOM 823 C C . SER B 1 9 ? -14.57 -5.098 3.285 1 89.25 9 SER B C 1
ATOM 825 O O . SER B 1 9 ? -15.406 -4.895 2.402 1 89.25 9 SER B O 1
ATOM 827 N N . HIS B 1 10 ? -14.852 -5.828 4.242 1 84.38 10 HIS B N 1
ATOM 828 C CA . HIS B 1 10 ? -16.188 -6.375 4.426 1 84.38 10 HIS B CA 1
ATOM 829 C C . HIS B 1 10 ? -17.141 -5.324 4.98 1 84.38 10 HIS B C 1
ATOM 831 O O . HIS B 1 10 ? -18.297 -5.629 5.293 1 84.38 10 HIS B O 1
ATOM 837 N N . SER B 1 11 ? -16.594 -4.195 4.996 1 72.75 11 SER B N 1
ATOM 838 C CA . SER B 1 11 ? -17.484 -3.143 5.457 1 72.75 11 SER B CA 1
ATOM 839 C C . SER B 1 11 ? -18.641 -2.943 4.48 1 72.75 11 SER B C 1
ATOM 841 O O . SER B 1 11 ? -18.516 -3.217 3.287 1 72.75 11 SER B O 1
ATOM 843 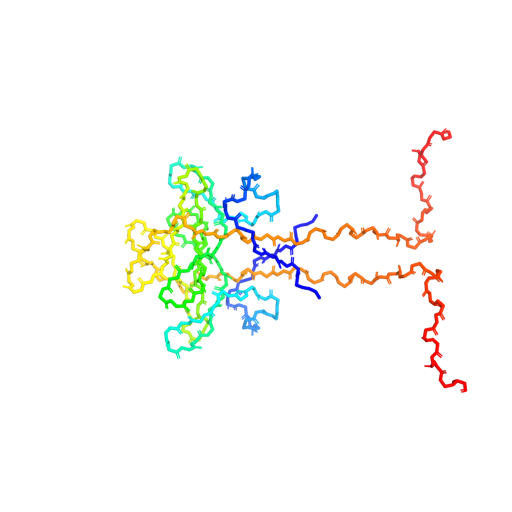N N . SER B 1 12 ? -19.797 -2.838 4.855 1 72.81 12 SER B N 1
ATOM 844 C CA . SER B 1 12 ? -21.016 -2.705 4.086 1 72.81 12 SER B CA 1
ATOM 845 C C . SER B 1 12 ? -20.938 -1.552 3.094 1 72.81 12 SER B C 1
ATOM 847 O O . SER B 1 12 ? -21.75 -1.451 2.176 1 72.81 12 SER B O 1
ATOM 849 N N . TYR B 1 13 ? -19.984 -0.77 3.189 1 74.69 13 TYR B N 1
ATOM 850 C CA . TYR B 1 13 ? -19.969 0.471 2.424 1 74.69 13 TYR B CA 1
ATOM 851 C C . TYR B 1 13 ? -19.109 0.336 1.177 1 74.69 13 TYR B C 1
ATOM 853 O O . TYR B 1 13 ? -19.047 1.247 0.348 1 74.69 13 TYR B O 1
ATOM 861 N N . GLY B 1 14 ? -18.562 -0.813 0.979 1 87 14 GLY B N 1
ATOM 862 C CA . GLY B 1 14 ? -17.719 -0.925 -0.208 1 87 14 GLY B CA 1
ATOM 863 C C . GLY B 1 14 ? -16.391 -0.206 -0.074 1 87 14 GLY B C 1
ATOM 864 O O . GLY B 1 14 ? -15.766 -0.238 0.989 1 87 14 GLY B O 1
ATOM 865 N N . VAL B 1 15 ? -15.891 0.397 -1.207 1 94.62 15 VAL B N 1
ATOM 866 C CA . VAL B 1 15 ? -14.625 1.119 -1.202 1 94.62 15 VAL B CA 1
ATOM 867 C C . VAL B 1 15 ? -14.797 2.467 -0.504 1 94.62 15 VAL B C 1
ATOM 869 O O . VAL B 1 15 ? -15.641 3.273 -0.901 1 94.62 15 VAL B O 1
ATOM 872 N N . PRO B 1 16 ? -14.047 2.729 0.528 1 93.25 16 PRO B N 1
ATOM 873 C CA . PRO B 1 16 ? -14.125 4.051 1.152 1 93.25 16 PRO B CA 1
ATOM 874 C C . PRO B 1 16 ? -13.859 5.188 0.167 1 93.25 16 PRO B C 1
ATOM 876 O O . PRO B 1 16 ? -13.008 5.055 -0.716 1 93.25 16 PRO B O 1
ATOM 879 N N . SER B 1 17 ? -14.531 6.332 0.357 1 90.38 17 SER B N 1
ATOM 880 C CA . SER B 1 17 ? -14.352 7.484 -0.52 1 90.38 17 SER B CA 1
ATOM 881 C C . SER B 1 17 ? -12.945 8.055 -0.407 1 90.38 17 SER B C 1
ATOM 883 O O . SER B 1 17 ? -12.453 8.703 -1.335 1 90.38 17 SER B O 1
ATOM 885 N N . THR B 1 18 ? -12.219 7.73 0.742 1 90.44 18 THR B N 1
ATOM 886 C CA . THR B 1 18 ? -10.891 8.281 0.968 1 90.44 18 THR B CA 1
ATOM 887 C C . THR B 1 18 ? -9.82 7.219 0.747 1 90.44 18 THR B C 1
ATOM 889 O O . THR B 1 18 ? -8.664 7.398 1.145 1 90.44 18 THR B O 1
ATOM 892 N N . ALA B 1 19 ? -10.203 6.133 0.156 1 94.56 19 ALA B N 1
ATOM 893 C CA . ALA B 1 19 ? -9.234 5.066 -0.097 1 94.56 19 ALA B CA 1
ATOM 894 C C . ALA B 1 19 ? -8.117 5.551 -1.021 1 94.56 19 ALA B C 1
ATOM 896 O O . ALA B 1 19 ? -8.375 6.266 -1.991 1 94.56 19 ALA B O 1
ATOM 897 N N . LEU B 1 20 ? -6.961 5.152 -0.713 1 94.56 20 LEU B N 1
ATOM 898 C CA . LEU B 1 20 ? -5.82 5.508 -1.554 1 94.56 20 LEU B CA 1
ATOM 899 C C . LEU B 1 20 ? -5.852 4.734 -2.867 1 94.56 20 LEU B C 1
ATOM 901 O O . LEU B 1 20 ? -5.902 3.502 -2.865 1 94.56 20 LEU B O 1
ATOM 905 N N . ARG B 1 21 ? -5.84 5.469 -3.939 1 95.38 21 ARG B N 1
ATOM 906 C CA . ARG B 1 21 ? -5.789 4.855 -5.262 1 95.38 21 ARG B CA 1
ATOM 907 C C . ARG B 1 21 ? -4.359 4.48 -5.637 1 95.38 21 ARG B C 1
ATOM 909 O O . ARG B 1 21 ? -3.424 5.242 -5.379 1 95.38 21 ARG B O 1
ATOM 916 N N . GLY B 1 22 ? -4.195 3.221 -6.219 1 96.44 22 GLY B N 1
ATOM 917 C CA . GLY B 1 22 ? -2.867 2.693 -6.484 1 96.44 22 GLY B CA 1
ATOM 918 C C . GLY B 1 22 ? -2.611 2.434 -7.957 1 96.44 22 GLY B C 1
ATOM 919 O O . GLY B 1 22 ? -1.626 1.787 -8.32 1 96.44 22 GLY B O 1
ATOM 920 N N . GLY B 1 23 ? -3.498 2.691 -8.82 1 96.38 23 GLY B N 1
ATOM 921 C CA . GLY B 1 23 ? -3.293 2.467 -10.242 1 96.38 23 GLY B CA 1
ATOM 922 C C . GLY B 1 23 ? -4.43 1.703 -10.898 1 96.38 23 GLY B C 1
ATOM 923 O O . GLY B 1 23 ? -5.57 1.758 -10.43 1 96.38 23 GLY B O 1
ATOM 924 N N . HIS B 1 24 ? -4.027 1.084 -12.062 1 96.5 24 HIS B N 1
ATOM 925 C CA . HIS B 1 24 ? -4.992 0.299 -12.828 1 96.5 24 HIS B CA 1
ATOM 926 C C . HIS B 1 24 ? -4.402 -1.043 -13.25 1 96.5 24 HIS B C 1
ATOM 928 O O . HIS B 1 24 ? -3.217 -1.128 -13.578 1 96.5 24 HIS B O 1
ATOM 934 N N . ASP B 1 25 ? -5.238 -2.021 -13.195 1 94.25 25 ASP B N 1
ATOM 935 C CA . ASP B 1 25 ? -4.875 -3.34 -13.703 1 94.25 25 ASP B CA 1
ATOM 936 C C . ASP B 1 25 ? -4.898 -3.367 -15.234 1 94.25 25 ASP B C 1
ATOM 938 O O . ASP B 1 25 ? -5.379 -2.426 -15.867 1 94.25 25 ASP B O 1
ATOM 942 N N . ILE B 1 26 ? -4.367 -4.469 -15.742 1 90.5 26 ILE B N 1
ATOM 943 C CA . ILE B 1 26 ? -4.258 -4.617 -17.188 1 90.5 26 ILE B CA 1
ATOM 944 C C . ILE B 1 26 ? -5.648 -4.59 -17.812 1 90.5 26 ILE B C 1
ATOM 946 O O . ILE B 1 26 ? -5.82 -4.125 -18.953 1 90.5 26 ILE B O 1
ATOM 950 N N . ASP B 1 27 ? -6.68 -5.059 -17.109 1 92.88 27 ASP B N 1
ATOM 951 C CA . ASP B 1 27 ? -8.031 -5.09 -17.656 1 92.88 27 ASP B CA 1
ATOM 952 C C . ASP B 1 27 ? -8.773 -3.783 -17.375 1 92.88 27 ASP B C 1
ATOM 954 O O . ASP B 1 27 ? -9.961 -3.662 -17.656 1 92.88 27 ASP B O 1
ATOM 958 N N . GLY B 1 28 ? -8.148 -2.832 -16.75 1 94.5 28 GLY B N 1
ATOM 959 C CA . GLY B 1 28 ? -8.719 -1.514 -16.516 1 94.5 28 GLY B CA 1
ATOM 960 C C . GLY B 1 28 ? -9.305 -1.345 -15.125 1 94.5 28 GLY B C 1
ATOM 961 O O . GLY B 1 28 ? -9.695 -0.242 -14.742 1 94.5 28 GLY B O 1
ATOM 962 N N . ALA B 1 29 ? -9.344 -2.398 -14.375 1 96.12 29 ALA B N 1
ATOM 963 C CA . ALA B 1 29 ? -9.898 -2.311 -13.023 1 96.12 29 ALA B CA 1
ATOM 964 C C . ALA B 1 29 ? -9.055 -1.388 -12.148 1 96.12 29 ALA B C 1
ATOM 966 O O . ALA B 1 29 ? -7.828 -1.352 -12.273 1 96.12 29 ALA B O 1
ATOM 967 N N . GLU B 1 30 ? -9.742 -0.629 -11.297 1 97.19 30 GLU B N 1
ATOM 968 C CA . GLU B 1 30 ? -9.023 0.229 -10.359 1 97.19 30 GLU B CA 1
ATOM 969 C C . GLU B 1 30 ? -8.32 -0.596 -9.289 1 97.19 30 GLU B C 1
ATOM 971 O O . GLU B 1 30 ? -8.867 -1.582 -8.789 1 97.19 30 GLU B O 1
ATOM 976 N N . ILE B 1 31 ? -7.176 -0.158 -9.016 1 98.19 31 ILE B N 1
ATOM 977 C CA . ILE B 1 31 ? -6.383 -0.766 -7.949 1 98.19 31 ILE B CA 1
ATOM 978 C C . ILE B 1 31 ? -6.254 0.208 -6.781 1 98.19 31 ILE B C 1
ATOM 980 O O . ILE B 1 31 ? -6.062 1.409 -6.984 1 98.19 31 ILE B O 1
ATOM 984 N N . PHE B 1 32 ? -6.391 -0.284 -5.605 1 98 32 PHE B N 1
ATOM 985 C CA . PHE B 1 32 ? -6.238 0.53 -4.406 1 98 32 PHE B CA 1
ATOM 986 C C . PHE B 1 32 ? -5.109 -0.003 -3.533 1 98 32 PHE B C 1
ATOM 988 O O . PHE B 1 32 ? -4.695 -1.154 -3.678 1 98 32 PHE B O 1
ATOM 995 N N . VAL B 1 33 ? -4.648 0.882 -2.67 1 98.25 33 VAL B N 1
ATOM 996 C CA . VAL B 1 33 ? -3.66 0.511 -1.663 1 98.25 33 VAL B CA 1
ATOM 997 C C . VAL B 1 33 ? -4.359 -0.125 -0.463 1 98.25 33 VAL B C 1
ATOM 999 O O . VAL B 1 33 ? -5.352 0.408 0.041 1 98.25 33 VAL B O 1
ATOM 1002 N N . GLY B 1 34 ? -3.828 -1.271 -0.041 1 98.31 34 GLY B N 1
ATOM 1003 C CA . GLY B 1 34 ? -4.371 -1.929 1.138 1 98.31 34 GLY B CA 1
ATOM 1004 C C . GLY B 1 34 ? -3.355 -2.801 1.854 1 98.31 34 GLY B C 1
ATOM 1005 O O . GLY B 1 34 ? -2.15 -2.664 1.639 1 98.31 34 GLY B O 1
ATOM 1006 N N . ARG B 1 35 ? -3.885 -3.537 2.754 1 98.5 35 ARG B N 1
ATOM 1007 C CA . ARG B 1 35 ? -3.096 -4.543 3.457 1 98.5 35 ARG B CA 1
ATOM 1008 C C . ARG B 1 35 ? -3.912 -5.805 3.705 1 98.5 35 ARG B C 1
ATOM 1010 O O . ARG B 1 35 ? -5.145 -5.777 3.648 1 98.5 35 ARG B O 1
ATOM 1017 N N . ALA B 1 36 ? -3.238 -6.867 3.891 1 98.38 36 ALA B N 1
ATOM 1018 C CA . ALA B 1 36 ? -3.842 -8.148 4.25 1 98.38 36 ALA B CA 1
ATOM 1019 C C . ALA B 1 36 ? -2.904 -8.969 5.133 1 98.38 36 ALA B C 1
ATOM 1021 O O . ALA B 1 36 ? -1.687 -8.781 5.098 1 98.38 36 ALA B O 1
ATOM 1022 N N . PHE B 1 37 ? -3.566 -9.828 5.887 1 97.94 37 PHE B N 1
ATOM 1023 C CA . PHE B 1 37 ? -2.803 -10.656 6.812 1 97.94 37 PHE B CA 1
ATOM 1024 C C . PHE B 1 37 ? -2.166 -11.836 6.082 1 97.94 37 PHE B C 1
ATOM 1026 O O . PHE B 1 37 ? -2.828 -12.516 5.301 1 97.94 37 PHE B O 1
ATOM 1033 N N . HIS B 1 38 ? -0.899 -12.008 6.359 1 97.56 38 HIS B N 1
ATOM 1034 C CA . HIS B 1 38 ? -0.166 -13.117 5.762 1 97.56 38 HIS B CA 1
ATOM 1035 C C . HIS B 1 38 ? 1.037 -13.5 6.617 1 97.56 38 HIS B C 1
ATOM 1037 O O . HIS B 1 38 ? 1.875 -12.656 6.938 1 97.56 38 HIS B O 1
ATOM 1043 N N . GLU B 1 39 ? 1.054 -14.703 6.961 1 95.69 39 GLU B N 1
ATOM 1044 C CA . GLU B 1 39 ? 2.172 -15.297 7.688 1 95.69 39 GLU B CA 1
ATOM 1045 C C . GLU B 1 39 ? 2.508 -14.484 8.938 1 95.69 39 GLU B C 1
ATOM 1047 O O . GLU B 1 39 ? 3.668 -14.141 9.164 1 95.69 39 GLU B O 1
ATOM 1052 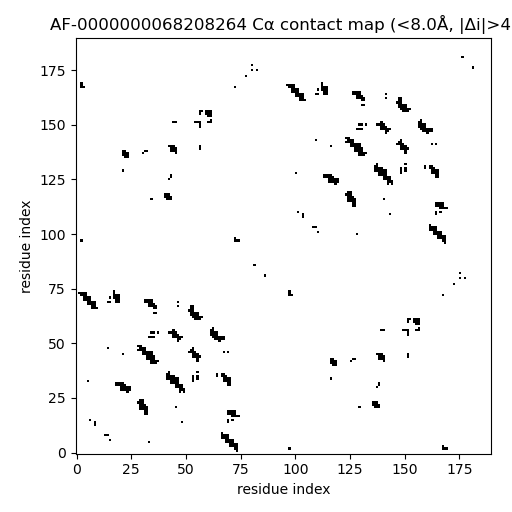N N . GLY B 1 40 ? 1.521 -14.086 9.633 1 95.38 40 GLY B N 1
ATOM 1053 C CA . GLY B 1 40 ? 1.702 -13.586 10.984 1 95.38 40 GLY B CA 1
ATOM 1054 C C . GLY B 1 40 ? 1.743 -12.078 11.062 1 95.38 40 GLY B C 1
ATOM 1055 O O . GLY B 1 40 ? 1.943 -11.508 12.141 1 95.38 40 GLY B O 1
ATOM 1056 N N . ASP B 1 41 ? 1.65 -11.391 9.961 1 97.06 41 ASP B N 1
ATOM 1057 C CA . ASP B 1 41 ? 1.666 -9.938 10 1 97.06 41 ASP B CA 1
ATOM 1058 C C . ASP B 1 41 ? 0.753 -9.344 8.93 1 97.06 41 ASP B C 1
ATOM 1060 O O . ASP B 1 41 ? 0.417 -10.023 7.953 1 97.06 41 ASP B O 1
ATOM 1064 N N . TRP B 1 42 ? 0.329 -8.117 9.203 1 97.31 42 TRP B N 1
ATOM 1065 C CA . TRP B 1 42 ? -0.292 -7.336 8.141 1 97.31 42 TRP B CA 1
ATOM 1066 C C . TRP B 1 42 ? 0.761 -6.781 7.188 1 97.31 42 TRP B C 1
ATOM 1068 O O . TRP B 1 42 ? 1.771 -6.223 7.625 1 97.31 42 TRP B O 1
ATOM 1078 N N . LEU B 1 43 ? 0.555 -6.969 5.895 1 98.12 43 LEU B N 1
ATOM 1079 C CA . LEU B 1 43 ? 1.5 -6.512 4.883 1 98.12 43 LEU B CA 1
ATOM 1080 C C . LEU B 1 43 ? 0.795 -5.684 3.814 1 98.12 43 LEU B C 1
ATOM 1082 O O . LEU B 1 43 ? -0.374 -5.926 3.506 1 98.12 43 LEU B O 1
ATOM 1086 N N . PRO B 1 44 ? 1.485 -4.734 3.246 1 98.56 44 PRO B N 1
ATOM 1087 C CA . PRO B 1 44 ? 0.904 -4.004 2.117 1 98.56 44 PRO B CA 1
ATOM 1088 C C . PRO B 1 44 ? 0.438 -4.93 0.994 1 98.56 44 PRO B C 1
ATOM 1090 O O . PRO B 1 44 ? 1.067 -5.957 0.735 1 98.56 44 PRO B O 1
ATOM 1093 N N . ALA B 1 45 ? -0.646 -4.512 0.364 1 98.62 45 ALA B N 1
ATOM 1094 C CA . ALA B 1 45 ? -1.246 -5.34 -0.68 1 98.62 45 ALA B CA 1
ATOM 1095 C C . ALA B 1 45 ? -1.829 -4.477 -1.795 1 98.62 45 ALA B C 1
ATOM 1097 O O . ALA B 1 45 ? -2.217 -3.328 -1.562 1 98.62 45 ALA B O 1
ATOM 1098 N N . LYS B 1 46 ? -1.802 -4.98 -2.912 1 98.19 46 LYS B N 1
ATOM 1099 C CA . LYS B 1 46 ? -2.561 -4.508 -4.066 1 98.19 46 LYS B CA 1
ATOM 1100 C C . LYS B 1 46 ? -4.012 -4.973 -3.998 1 98.19 46 LYS B C 1
ATOM 1102 O O . LYS B 1 46 ? -4.285 -6.176 -4.031 1 98.19 46 LYS B O 1
ATOM 1107 N N . VAL B 1 47 ? -4.949 -4.027 -3.889 1 98.12 47 VAL B N 1
ATOM 1108 C CA . VAL B 1 47 ? -6.355 -4.375 -3.695 1 98.12 47 VAL B CA 1
ATOM 1109 C C . VAL B 1 47 ? -7.141 -4.078 -4.973 1 98.12 47 VAL B C 1
ATOM 1111 O O . VAL B 1 47 ? -7.051 -2.979 -5.52 1 98.12 47 VAL B O 1
ATOM 1114 N N . ILE B 1 48 ? -7.871 -5.066 -5.414 1 97.38 48 ILE B N 1
ATOM 1115 C CA . ILE B 1 48 ? -8.758 -4.906 -6.562 1 97.38 48 ILE B CA 1
ATOM 1116 C C . ILE B 1 48 ? -10.195 -5.219 -6.152 1 97.38 48 ILE B C 1
ATOM 1118 O O . ILE B 1 48 ? -10.633 -6.371 -6.223 1 97.38 48 ILE B O 1
ATOM 1122 N N . PRO B 1 49 ? -10.891 -4.188 -5.816 1 96.5 49 PRO B N 1
ATOM 1123 C CA . PRO B 1 49 ? -12.227 -4.406 -5.242 1 96.5 49 PRO B CA 1
ATOM 1124 C C . PRO B 1 49 ? -13.172 -5.109 -6.203 1 96.5 49 PRO B C 1
ATOM 1126 O O . PRO B 1 49 ? -14 -5.922 -5.777 1 96.5 49 PRO B O 1
ATOM 1129 N N . ASP B 1 50 ? -13.07 -4.852 -7.461 1 94.56 50 ASP B N 1
ATOM 1130 C CA . ASP B 1 50 ? -13.953 -5.484 -8.438 1 94.56 50 ASP B CA 1
ATOM 1131 C C . ASP B 1 50 ? -13.805 -7.004 -8.406 1 94.56 50 ASP B C 1
ATOM 1133 O O . ASP B 1 50 ? -14.734 -7.73 -8.766 1 94.56 50 ASP B O 1
ATOM 1137 N N . LYS B 1 51 ? -12.664 -7.422 -8.039 1 94.31 51 LYS B N 1
ATOM 1138 C CA . LYS B 1 51 ? -12.391 -8.852 -7.961 1 94.31 51 LYS B CA 1
ATOM 1139 C C . LYS B 1 51 ? -12.523 -9.359 -6.527 1 94.31 51 LYS B C 1
ATOM 1141 O O . LYS B 1 51 ? -12.391 -10.555 -6.266 1 94.31 51 LYS B O 1
ATOM 1146 N N . ARG B 1 52 ? -12.711 -8.5 -5.633 1 95.12 52 ARG B N 1
ATOM 1147 C CA . ARG B 1 52 ? -12.82 -8.82 -4.215 1 95.12 52 ARG B CA 1
ATOM 1148 C C . ARG B 1 52 ? -11.57 -9.539 -3.721 1 95.12 52 ARG B C 1
ATOM 1150 O O . ARG B 1 52 ? -11.664 -10.555 -3.023 1 95.12 52 ARG B O 1
ATOM 1157 N N . ILE B 1 53 ? -10.414 -8.984 -4.18 1 96.56 53 ILE B N 1
ATOM 1158 C CA . ILE B 1 53 ? -9.164 -9.664 -3.859 1 96.56 53 ILE B CA 1
ATOM 1159 C C . ILE B 1 53 ? -8.078 -8.633 -3.553 1 96.56 53 ILE B C 1
ATOM 1161 O O . ILE B 1 53 ? -8.07 -7.547 -4.133 1 96.56 53 ILE B O 1
ATOM 1165 N N . ALA B 1 54 ? -7.262 -9.016 -2.594 1 98.06 54 ALA B N 1
ATOM 1166 C CA . ALA B 1 54 ? -5.977 -8.352 -2.383 1 98.06 54 ALA B CA 1
ATOM 1167 C C . ALA B 1 54 ? -4.816 -9.297 -2.672 1 98.06 54 ALA B C 1
ATOM 1169 O O . ALA B 1 54 ? -4.875 -10.484 -2.34 1 98.06 54 ALA B O 1
ATOM 1170 N N . TYR B 1 55 ? -3.805 -8.773 -3.238 1 98.44 55 TYR B N 1
ATOM 1171 C CA . TYR B 1 55 ? -2.602 -9.539 -3.541 1 98.44 55 TYR B CA 1
ATOM 1172 C C . TYR B 1 55 ? -1.432 -9.086 -2.682 1 98.44 55 TYR B C 1
ATOM 1174 O O . TYR B 1 55 ? -1.05 -7.91 -2.715 1 98.44 55 TYR B O 1
ATOM 1182 N N . VAL B 1 56 ? -0.853 -9.977 -1.991 1 98.31 56 VAL B N 1
ATOM 1183 C CA . VAL B 1 56 ? 0.322 -9.727 -1.163 1 98.31 56 VAL B CA 1
ATOM 1184 C C . VAL B 1 56 ? 1.554 -10.359 -1.806 1 98.31 56 VAL B C 1
ATOM 1186 O O . VAL B 1 56 ? 1.552 -11.555 -2.125 1 98.31 56 VAL B O 1
ATOM 1189 N N . ALA B 1 57 ? 2.566 -9.539 -2.008 1 97.25 57 ALA 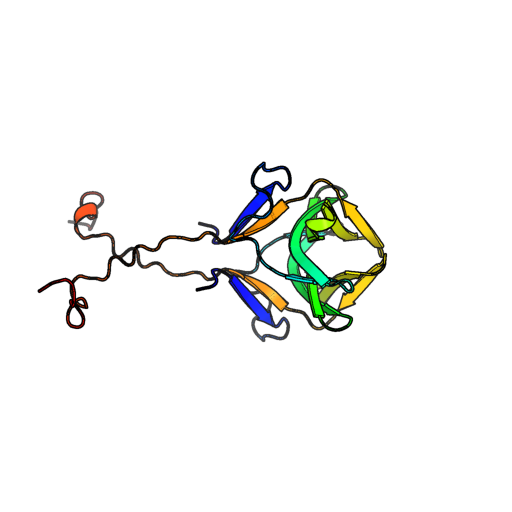B N 1
ATOM 1190 C CA . ALA B 1 57 ? 3.854 -10.078 -2.432 1 97.25 57 ALA B CA 1
ATOM 1191 C C . ALA B 1 57 ? 4.582 -10.734 -1.263 1 97.25 57 ALA B C 1
ATOM 1193 O O . ALA B 1 57 ? 4.844 -10.094 -0.245 1 97.25 57 ALA B O 1
ATOM 1194 N N . TYR B 1 58 ? 4.941 -12.016 -1.436 1 95.62 58 TYR B N 1
ATOM 1195 C CA . TYR B 1 58 ? 5.578 -12.75 -0.348 1 95.62 58 TYR B CA 1
ATOM 1196 C C . TYR B 1 58 ? 6.254 -14.016 -0.865 1 95.62 58 TYR B C 1
ATOM 1198 O O . TYR B 1 58 ? 5.648 -14.789 -1.603 1 95.62 58 TYR B O 1
ATOM 1206 N N . GLY B 1 59 ? 7.504 -14.156 -0.489 1 93.88 59 GLY B N 1
ATOM 1207 C CA . GLY B 1 59 ? 8.211 -15.391 -0.784 1 93.88 59 GLY B CA 1
ATOM 1208 C C . GLY B 1 59 ? 8.375 -15.648 -2.271 1 93.88 59 GLY B C 1
ATOM 1209 O O . GLY B 1 59 ? 8.281 -16.781 -2.725 1 93.88 59 GLY B O 1
ATOM 1210 N N . GLY B 1 60 ? 8.438 -14.703 -2.965 1 94.31 60 GLY B N 1
ATOM 1211 C CA . GLY B 1 60 ? 8.664 -14.875 -4.391 1 94.31 60 GLY B CA 1
ATOM 1212 C C . GLY B 1 60 ? 7.379 -14.969 -5.195 1 94.31 60 GLY B C 1
ATOM 1213 O O . GLY B 1 60 ? 7.414 -15.008 -6.426 1 94.31 60 GLY B O 1
ATOM 1214 N N . SER B 1 61 ? 6.203 -14.922 -4.438 1 95.5 61 SER B N 1
ATOM 1215 C CA . SER B 1 61 ? 4.91 -15.078 -5.102 1 95.5 61 SER B CA 1
ATOM 1216 C C . SER B 1 61 ? 3.908 -14.039 -4.609 1 95.5 61 SER B C 1
ATOM 1218 O O . SER B 1 61 ? 4.133 -13.391 -3.586 1 95.5 61 SER B O 1
ATOM 1220 N N . GLU B 1 62 ? 2.887 -13.867 -5.43 1 96 62 GLU B N 1
ATOM 1221 C CA . GLU B 1 62 ? 1.74 -13.094 -4.957 1 96 62 GLU B CA 1
ATOM 1222 C C . GLU B 1 62 ? 0.688 -14.008 -4.328 1 96 62 GLU B C 1
ATOM 1224 O O . GLU B 1 62 ? 0.391 -15.078 -4.855 1 96 62 GLU B O 1
ATOM 1229 N N . HIS B 1 63 ? 0.199 -13.695 -3.176 1 97.69 63 HIS B N 1
ATOM 1230 C CA . HIS B 1 63 ? -0.812 -14.438 -2.434 1 97.69 63 HIS B CA 1
ATOM 1231 C C . HIS B 1 63 ? -2.143 -13.695 -2.414 1 97.69 63 HIS B C 1
ATOM 1233 O O . HIS B 1 63 ? -2.201 -12.531 -2.008 1 97.69 63 HIS B O 1
ATOM 1239 N N . MET B 1 64 ? -3.154 -14.391 -2.879 1 97.81 64 MET B N 1
ATOM 1240 C CA . MET B 1 64 ? -4.496 -13.812 -2.91 1 97.81 64 MET B CA 1
ATOM 1241 C C . MET B 1 64 ? -5.152 -13.883 -1.534 1 97.81 64 MET B C 1
ATOM 1243 O O . MET B 1 64 ? -5.121 -14.93 -0.883 1 97.81 64 MET B O 1
ATOM 1247 N N . LYS B 1 65 ? -5.617 -12.773 -1.063 1 98.12 65 LYS B N 1
ATOM 1248 C CA . LYS B 1 65 ? -6.344 -12.664 0.199 1 98.12 65 LYS B CA 1
ATOM 1249 C C . LYS B 1 65 ? -7.75 -12.109 -0.02 1 98.12 65 LYS B C 1
ATOM 1251 O O . LYS B 1 65 ? -7.93 -11.125 -0.741 1 98.12 65 LYS B O 1
ATOM 1256 N N . HIS B 1 66 ? -8.75 -12.719 0.635 1 97 66 HIS B N 1
ATOM 1257 C CA . HIS B 1 66 ? -10.133 -12.273 0.461 1 97 66 HIS B CA 1
ATOM 1258 C C . HIS B 1 66 ? -10.57 -11.391 1.625 1 97 66 HIS B C 1
ATOM 1260 O O . HIS B 1 66 ? -11.602 -10.719 1.543 1 97 66 HIS B O 1
ATOM 1266 N N . ASP B 1 67 ? -9.82 -11.492 2.676 1 96.75 67 ASP B N 1
ATOM 1267 C CA . ASP B 1 67 ? -9.945 -10.555 3.785 1 96.75 67 ASP B CA 1
ATOM 1268 C C . ASP B 1 67 ? -8.836 -9.508 3.75 1 96.75 67 ASP B C 1
ATOM 1270 O O . ASP B 1 67 ? -7.652 -9.852 3.793 1 96.75 67 ASP B O 1
ATOM 1274 N N . TYR B 1 68 ? -9.195 -8.297 3.588 1 97.75 68 TYR B N 1
ATOM 1275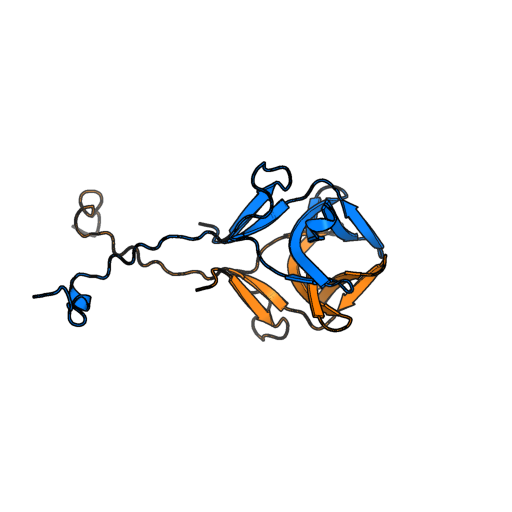 C CA . TYR B 1 68 ? -8.203 -7.234 3.459 1 97.75 68 TYR B CA 1
ATOM 1276 C C . TYR B 1 68 ? -8.758 -5.91 3.965 1 97.75 68 TYR B C 1
ATOM 1278 O O . TYR B 1 68 ? -9.922 -5.824 4.355 1 97.75 68 TYR B O 1
ATOM 1286 N N . GLN B 1 69 ? -7.898 -4.957 4.066 1 97.25 69 GLN B N 1
ATOM 1287 C CA . GLN B 1 69 ? -8.266 -3.596 4.445 1 97.25 69 GLN B CA 1
ATOM 1288 C C . GLN B 1 69 ? -7.777 -2.586 3.412 1 97.25 69 GLN B C 1
ATOM 1290 O O . GLN B 1 69 ? -6.711 -2.76 2.822 1 97.25 69 GLN B O 1
ATOM 1295 N N . PHE B 1 70 ? -8.547 -1.496 3.227 1 97.12 70 PHE B N 1
ATOM 1296 C CA . PHE B 1 70 ? -8.133 -0.351 2.424 1 97.12 70 PHE B CA 1
ATOM 1297 C C . PHE B 1 70 ? -7.309 0.624 3.256 1 97.12 70 PHE B C 1
ATOM 1299 O O . PHE B 1 70 ? -7.633 0.886 4.414 1 97.12 70 PHE B O 1
ATOM 1306 N N . ALA B 1 71 ? -6.227 1.141 2.705 1 95.5 71 ALA B N 1
ATOM 1307 C CA . ALA B 1 71 ? -5.648 2.355 3.27 1 95.5 71 ALA B CA 1
ATOM 1308 C C . ALA B 1 71 ? -6.492 3.578 2.928 1 95.5 71 ALA B C 1
ATOM 1310 O O . ALA B 1 71 ? -6.859 3.783 1.768 1 95.5 71 ALA B O 1
ATOM 1311 N N . ALA B 1 72 ? -6.801 4.391 3.926 1 92.19 72 ALA B N 1
ATOM 1312 C CA . ALA B 1 72 ? -7.602 5.59 3.697 1 92.19 72 ALA B CA 1
ATOM 1313 C C . ALA B 1 72 ? -7.055 6.777 4.484 1 92.19 72 ALA B C 1
ATOM 1315 O O . ALA B 1 72 ? -6.48 6.602 5.562 1 92.19 72 ALA B O 1
ATOM 1316 N N . TYR B 1 73 ? -7.176 7.926 3.893 1 85.19 73 TYR B N 1
ATOM 1317 C CA . TYR B 1 73 ? -6.715 9.117 4.602 1 85.19 73 TYR B CA 1
ATOM 1318 C C . TYR B 1 73 ? -7.844 9.734 5.418 1 85.19 73 TYR B C 1
ATOM 1320 O O . TYR B 1 73 ? -9.023 9.547 5.102 1 85.19 73 TYR B O 1
ATOM 1328 N N . LEU B 1 74 ? -7.398 10.352 6.531 1 76 74 LEU B N 1
ATOM 1329 C CA . LEU B 1 74 ? -8.367 11.07 7.355 1 76 74 LEU B CA 1
ATOM 1330 C C . LEU B 1 74 ? -8.695 12.43 6.754 1 76 74 LEU B C 1
ATOM 1332 O O . LEU B 1 74 ? -7.805 13.125 6.266 1 76 74 LEU B O 1
ATOM 1336 N N . GLN B 1 75 ? -9.883 12.617 6.43 1 67.06 75 GLN B N 1
ATOM 1337 C CA . GLN B 1 75 ? -10.336 13.922 5.957 1 67.06 75 GLN B CA 1
ATOM 1338 C C . GLN B 1 75 ? -10.641 14.852 7.129 1 67.06 75 GLN B C 1
ATOM 1340 O O . GLN B 1 75 ? -11.438 14.516 8.008 1 67.06 75 GLN B O 1
ATOM 1345 N N . THR B 1 76 ? -9.586 15.43 7.695 1 57 76 THR B N 1
ATOM 1346 C CA . THR B 1 76 ? -9.93 16.375 8.758 1 57 76 THR B CA 1
ATOM 1347 C C . THR B 1 76 ? -10.547 17.641 8.18 1 57 76 THR B C 1
ATOM 1349 O O . THR B 1 76 ? -10.086 18.156 7.16 1 57 76 THR B O 1
ATOM 1352 N N . ILE B 1 77 ? -11.891 17.656 8.227 1 47.75 77 ILE B N 1
ATOM 1353 C CA . ILE B 1 77 ? -12.539 18.922 7.879 1 47.75 77 ILE B CA 1
ATOM 1354 C C . ILE B 1 77 ? -11.938 20.062 8.703 1 47.75 77 ILE B C 1
ATOM 1356 O O . ILE B 1 77 ? -11.93 20.016 9.93 1 47.75 77 ILE B O 1
ATOM 1360 N N . TRP B 1 78 ? -10.695 20.203 8.227 1 44.94 78 TRP B N 1
ATOM 1361 C CA . TRP B 1 78 ? -10.133 21.375 8.906 1 44.94 78 TRP B CA 1
ATOM 1362 C C . TRP B 1 78 ? -11.023 22.594 8.742 1 44.94 78 TRP B C 1
ATOM 1364 O O . TRP B 1 78 ? -11.312 23.016 7.617 1 44.94 78 TRP B O 1
ATOM 1374 N N . ASN B 1 79 ? -12.102 22.469 9.352 1 45.72 79 ASN B N 1
ATOM 1375 C CA . ASN B 1 79 ? -12.766 23.766 9.398 1 45.72 79 ASN B CA 1
ATOM 1376 C C . ASN B 1 79 ? -11.773 24.891 9.68 1 45.72 79 ASN B C 1
ATOM 1378 O O . ASN B 1 79 ? -11.039 24.844 10.672 1 45.72 79 ASN B O 1
ATOM 1382 N N . ALA B 1 80 ? -11.047 25.203 8.477 1 44.12 80 ALA B N 1
ATOM 1383 C CA . ALA B 1 80 ? -10.273 26.438 8.57 1 44.12 80 ALA B CA 1
ATOM 1384 C C . ALA B 1 80 ? -11 27.469 9.414 1 44.12 80 ALA B C 1
ATOM 1386 O O . ALA B 1 80 ? -12.109 27.891 9.078 1 44.12 80 ALA B O 1
ATOM 1387 N N . VAL B 1 81 ? -11.125 27.312 10.617 1 41.44 81 VAL B N 1
ATOM 1388 C CA . VAL B 1 81 ? -11.484 28.578 11.258 1 41.44 81 VAL B CA 1
ATOM 1389 C C . VAL B 1 81 ? -10.57 29.688 10.758 1 41.44 81 VAL B C 1
ATOM 1391 O O . VAL B 1 81 ? -9.367 29.672 11 1 41.44 81 VAL B O 1
ATOM 1394 N N . LEU B 1 82 ? -10.781 30.109 9.422 1 37.84 82 LEU B N 1
ATOM 1395 C CA . LEU B 1 82 ? -10.148 31.344 8.969 1 37.84 82 LEU B CA 1
ATOM 1396 C C . LEU B 1 82 ? -10.016 32.344 10.117 1 37.84 82 LEU B C 1
ATOM 1398 O O . LEU B 1 82 ? -10.938 32.469 10.93 1 37.84 82 LEU B O 1
ATOM 1402 N N . PRO B 1 83 ? -8.953 32.562 10.586 1 39.09 83 PRO B N 1
ATOM 1403 C CA . PRO B 1 83 ? -8.992 33.75 11.43 1 39.09 83 PRO B CA 1
ATOM 1404 C C . PRO B 1 83 ? -9.867 34.875 10.852 1 39.09 83 PRO B C 1
ATOM 1406 O O . PRO B 1 83 ? -10.086 34.906 9.641 1 39.09 83 PRO B O 1
ATOM 1409 N N . ASP B 1 84 ? -10.93 35.375 11.43 1 35.5 84 ASP B N 1
ATOM 1410 C CA . ASP B 1 84 ? -11.688 36.594 11.094 1 35.5 84 ASP B CA 1
ATOM 1411 C C . ASP B 1 84 ? -10.844 37.562 10.281 1 35.5 84 ASP B C 1
ATOM 1413 O O . ASP B 1 84 ? -11.383 38.469 9.648 1 35.5 84 ASP B O 1
ATOM 1417 N N . MET B 1 85 ? -9.578 37.531 10.422 1 34.72 85 MET B N 1
ATOM 1418 C CA . MET B 1 85 ? -9.062 38.688 9.672 1 34.72 85 MET B CA 1
ATOM 1419 C C . MET B 1 85 ? -9.219 38.469 8.172 1 34.72 85 MET B C 1
ATOM 1421 O O . MET B 1 85 ? -9.273 39.438 7.402 1 34.72 85 MET B O 1
ATOM 1425 N N . PHE B 1 86 ? -9.031 37.25 7.66 1 34.25 86 PHE B N 1
ATOM 1426 C CA . PHE B 1 86 ? -8.93 37.312 6.207 1 34.25 86 PHE B CA 1
ATOM 1427 C C . PHE B 1 86 ? -10.312 37.281 5.562 1 34.25 86 PHE B C 1
ATOM 1429 O O . PHE B 1 86 ? -10.453 36.969 4.387 1 34.25 86 PHE B O 1
ATOM 1436 N N . ILE B 1 87 ? -11.477 37.438 6.312 1 33.44 87 ILE B N 1
ATOM 1437 C CA . ILE B 1 87 ? -12.742 37.5 5.594 1 33.44 87 ILE B CA 1
ATOM 1438 C C . ILE B 1 87 ? -12.734 38.719 4.656 1 33.44 87 ILE B C 1
ATOM 1440 O O . ILE B 1 87 ? -13.258 39.781 5 1 33.44 87 ILE B O 1
ATOM 1444 N N . GLY B 1 88 ? -11.805 39.531 4.465 1 29.72 88 GLY B N 1
ATOM 1445 C CA . GLY B 1 88 ? -12.344 40.688 3.764 1 29.72 88 GLY B CA 1
ATOM 1446 C C . GLY B 1 88 ? -13.086 40.312 2.494 1 29.72 88 GLY B C 1
ATOM 1447 O O . GLY B 1 88 ? -14.188 40.812 2.246 1 29.72 88 GLY B O 1
ATOM 1448 N N . ILE B 1 89 ? -12.57 39.938 1.349 1 28.22 89 ILE B N 1
ATOM 1449 C CA . ILE B 1 89 ? -13.18 40.406 0.106 1 28.22 89 ILE B CA 1
ATOM 1450 C C . ILE B 1 89 ? -14.422 39.562 -0.195 1 28.22 89 ILE B C 1
ATOM 1452 O O . ILE B 1 89 ? -15.5 40.125 -0.47 1 28.22 89 ILE B O 1
ATOM 1456 N N . GLY B 1 90 ? -14.461 38.438 -0.905 1 31.09 90 GLY B N 1
ATOM 1457 C CA . GLY B 1 90 ? -15.703 38.156 -1.615 1 31.09 90 GLY B CA 1
ATOM 1458 C C . GLY B 1 90 ? -16.828 37.688 -0.702 1 31.09 90 GLY B C 1
ATOM 1459 O O . GLY B 1 90 ? -16.75 36.625 -0.089 1 31.09 90 GLY B O 1
ATOM 1460 N N . GLY B 1 91 ? -17.312 38.438 0.29 1 31.02 91 GLY B N 1
ATOM 1461 C CA . GLY B 1 91 ? -18.609 38.281 0.936 1 31.02 91 GLY B CA 1
ATOM 1462 C C . GLY B 1 91 ? -19.734 38.031 -0.04 1 31.02 91 GLY B C 1
ATOM 1463 O O . GLY B 1 91 ? -20.906 38.156 0.306 1 31.02 91 GLY B O 1
ATOM 1464 N N . LEU B 1 92 ? -19.688 37.938 -1.457 1 28.61 92 LEU B N 1
ATOM 1465 C CA . LEU B 1 92 ? -20.969 38.094 -2.145 1 28.61 92 LEU B CA 1
ATOM 1466 C C . LEU B 1 92 ? -21.953 37.031 -1.691 1 28.61 92 LEU B C 1
ATOM 1468 O O . LEU B 1 92 ? -21.844 35.875 -2.107 1 28.61 92 LEU B O 1
ATOM 1472 N N . PHE B 1 93 ? -22.016 36.844 -0.438 1 26.59 93 PHE B N 1
ATOM 1473 C CA . PHE B 1 93 ? -23.375 36.438 -0.084 1 26.59 93 PHE B CA 1
ATOM 1474 C C . PHE B 1 93 ? -24.391 37.469 -0.559 1 26.59 93 PHE B C 1
ATOM 1476 O O . PHE B 1 93 ? -24.031 38.594 -0.865 1 26.59 93 PHE B O 1
ATOM 1483 N N . ASP B 1 94 ? -25.75 37.375 -0.643 1 26.23 94 ASP B N 1
ATOM 1484 C CA . ASP B 1 94 ? -26.969 38.125 -0.929 1 26.23 94 ASP B CA 1
ATOM 1485 C C . ASP B 1 94 ? -26.906 39.5 -0.262 1 26.23 94 ASP B C 1
ATOM 1487 O O . ASP B 1 94 ? -27.719 40.375 -0.571 1 26.23 94 ASP B O 1
ATOM 1491 N N . LEU B 1 95 ? -25.844 40.312 -0.112 1 20.84 95 LEU B N 1
ATOM 1492 C CA . LEU B 1 95 ? -26.281 41.719 -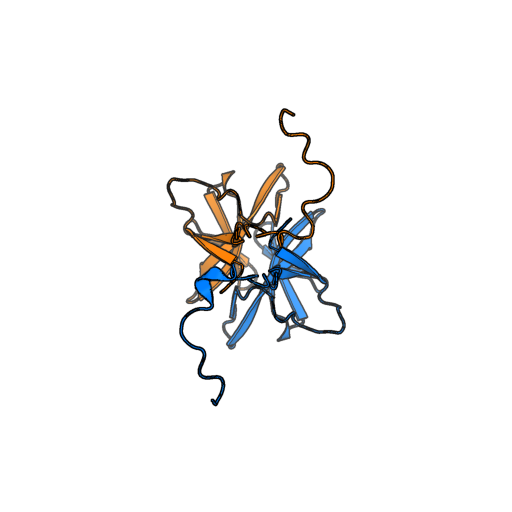0.152 1 20.84 95 LEU B CA 1
ATOM 1493 C C . LEU B 1 95 ? -26.453 42.188 -1.591 1 20.84 95 LEU B C 1
ATOM 1495 O O . LEU B 1 95 ? -25.75 41.719 -2.49 1 20.84 95 LEU B O 1
#

Foldseek 3Di:
DDQKDKAKCPPPPHDDPQFAWDDADPVGFTWTWWWDDDDHDIDIWIDGRVVQWTWDDDDNDTDTDNIIITMGGDPPVPPCPPPVVVPPDPPPPPD/DDQKDWAKCPPPPHDDPQFAWDDADPVGFTWTWWWDDDDHDIDIWIDGRVVLWTWDDDDNDTDTDNIIITMGGDDPCPPPPPPVPVPPDDPPPPD

Organism: Rhynchophorus ferrugineus (NCBI:txid354439)

Radius of gyration: 20.37 Å; Cα contacts (8 Å, |Δi|>4): 415; chains: 2; bounding box: 45×57×55 Å

InterPro domains:
  IPR006616 DM9 repeat [PF11901] (25-70)
  IPR006616 DM9 repeat [SM00696] (3-73)

Secondary structure (DSSP, 8-state):
--SEEEEETTSTT-S-TTBPEEEE-TTS-EEEEEEEEETTEEEEEEEEGGGTEEEEEETTEEEEESS-EEEEE----------GGG--S---S--/--SEEEEETTSTT-S-TTBPEEEE-TTS-EEEEEEEEETTEEEEEEEEGGGTEEEEEETTEEEEESS-EEEEE----------GGG--S---S--